Protein AF-A0A2M7UK25-F1 (afdb_monomer)

pLDDT: mean 74.54, std 27.39, range [25.17, 98.69]

Solvent-accessible surface area (backbone atoms only — not comparable to full-atom values): 12459 Å² total; per-residue (Å²): 136,87,81,90,85,81,93,74,90,85,79,85,79,90,86,74,87,82,79,84,79,84,81,88,74,96,73,86,82,87,80,79,76,86,72,78,91,78,63,83,73,76,68,73,83,78,68,64,70,71,61,52,57,56,55,50,65,67,43,48,61,55,49,52,50,53,46,60,76,60,57,75,77,69,78,60,53,72,62,53,52,50,54,49,51,47,51,52,50,41,40,71,76,65,50,47,83,57,55,50,67,56,53,51,56,49,41,50,52,53,34,54,78,69,69,51,56,67,39,70,65,38,51,46,40,82,80,23,76,86,45,65,87,87,49,61,43,51,31,37,30,59,91,75,53,35,41,38,42,77,38,52,45,87,68,90,56,71,65,59,55,53,51,53,54,49,51,26,61,58,59,76,34,51,38,36,38,43,35,40,47,32,33,96,65,77,62,74,40,80,46,71,51,74,91,82,116

Foldseek 3Di:
DDDDDDDDDDDDDDDDDDPDDDDDDDDDDDPDDDDDDDDPPPPPPDDDVVVVVVVCVVCVVVVVVVVVVVVPPDQPPPVVVVLVVLLQVLCVVPPQPDAQVSSLVSSVVVCVVVVWDKDAQDDLCVQAVPDDPPLTFGIQTDVRAETEHEARDDDDDPVVLVSVQVSCVSNVYFWYWYWYSNDNDIDIDIRGDPPND

Radius of gyration: 27.81 Å; Cα contacts (8 Å, |Δi|>4): 201; chains: 1; bounding box: 77×76×52 Å

Secondary structure (DSSP, 8-state):
---------------------------------------GGGGTTS--HHHHHHHHHHHHHHHHHHHHHT----SSHHHHHHHHHHHHHHHHHH-SSS-HHHHHHHHHHHHHHTT--EEEEEEGGGT-TTSPTT-EEEEEETTTTEEEEEE-SSS--HHHHHHHHHHHHHHT-SEEEEEETTSSS---EEEE--TT-

Sequence (197 aa):
MGTKGCMGWWWPEPSNKAILTLEFSESNMIRTQFVKPFSFFRFLHYFDGIRMIRMIRINLPIYNIIKSTFMTKIIYPKLSYLITGLCFKTQKELGRFCRERQYADHLEKLLKESKIKHQREYEIKKMNPESPKGNRIDFLIEKNKIIVELKAKRLFTIEDYDQLQRYLREANLQLGLIVNFGNIYLKPKRILDFLHN

Structure (mmCIF, N/CA/C/O backbone):
data_AF-A0A2M7UK25-F1
#
_entry.id   AF-A0A2M7UK25-F1
#
loop_
_atom_site.group_PDB
_atom_site.id
_atom_site.type_symbol
_atom_site.label_atom_id
_atom_site.label_alt_id
_atom_site.label_comp_id
_atom_site.label_asym_id
_atom_site.label_entity_id
_atom_site.label_seq_id
_atom_site.pdbx_PDB_ins_code
_atom_site.Cartn_x
_atom_site.Cartn_y
_atom_site.Cartn_z
_atom_site.occupancy
_atom_site.B_iso_or_equiv
_atom_site.auth_seq_id
_atom_site.auth_comp_id
_atom_site.auth_asym_id
_atom_site.auth_atom_id
_atom_site.pdbx_PDB_model_num
ATOM 1 N N . MET A 1 1 ? 61.355 -65.656 11.669 1.00 37.78 1 MET A N 1
ATOM 2 C CA . MET A 1 1 ? 61.198 -64.186 11.634 1.00 37.78 1 MET A CA 1
ATOM 3 C C . MET A 1 1 ? 60.286 -63.817 10.470 1.00 37.78 1 MET A C 1
ATOM 5 O O . MET A 1 1 ? 60.620 -64.158 9.348 1.00 37.78 1 MET A O 1
ATOM 9 N N . GLY A 1 2 ? 59.149 -63.171 10.761 1.00 36.50 2 GLY A N 1
ATOM 10 C CA . GLY A 1 2 ? 58.366 -62.351 9.821 1.00 36.50 2 GLY A CA 1
ATOM 11 C C . GLY A 1 2 ? 57.376 -63.056 8.883 1.00 36.50 2 GLY A C 1
ATOM 12 O O . GLY A 1 2 ? 57.706 -63.327 7.734 1.00 36.50 2 GLY A O 1
ATOM 13 N N . THR A 1 3 ? 56.133 -63.268 9.329 1.00 35.28 3 THR A N 1
ATOM 14 C CA . THR A 1 3 ? 54.975 -63.555 8.460 1.00 35.28 3 THR A CA 1
ATOM 15 C C . THR A 1 3 ? 54.286 -62.273 7.977 1.00 35.28 3 THR A C 1
ATOM 17 O O . THR A 1 3 ? 54.270 -61.256 8.664 1.00 35.28 3 THR A O 1
ATOM 20 N N . LYS A 1 4 ? 53.711 -62.379 6.775 1.00 41.81 4 LYS A N 1
ATOM 21 C CA . LYS A 1 4 ? 52.970 -61.392 5.972 1.00 41.81 4 LYS A CA 1
ATOM 22 C C . LYS A 1 4 ? 51.812 -60.706 6.720 1.00 41.81 4 LYS A C 1
ATOM 24 O O . LYS A 1 4 ? 51.139 -61.348 7.519 1.00 41.81 4 LYS A O 1
ATOM 29 N N . GLY A 1 5 ? 51.504 -59.459 6.349 1.00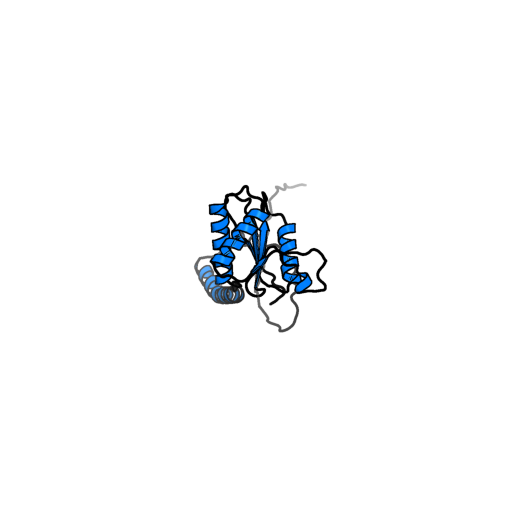 33.25 5 GLY A N 1
ATOM 30 C CA . GLY A 1 5 ? 50.269 -58.761 6.723 1.00 33.25 5 GLY A CA 1
ATOM 31 C C . GLY A 1 5 ? 49.675 -58.002 5.533 1.00 33.25 5 GLY A C 1
ATOM 32 O O . GLY A 1 5 ? 50.213 -56.980 5.118 1.00 33.25 5 GLY A O 1
ATOM 33 N N . CYS A 1 6 ? 48.583 -58.524 4.971 1.00 35.94 6 CYS A N 1
ATOM 34 C CA . CYS A 1 6 ? 47.739 -57.846 3.987 1.00 35.94 6 CYS A CA 1
ATOM 35 C C . CYS A 1 6 ? 46.698 -56.981 4.718 1.00 35.94 6 CYS A C 1
ATOM 37 O O . CYS A 1 6 ? 46.087 -57.433 5.684 1.00 35.94 6 CYS A O 1
ATOM 39 N N . MET A 1 7 ? 46.492 -55.750 4.242 1.00 32.88 7 MET A N 1
ATOM 40 C CA . MET A 1 7 ? 45.458 -54.825 4.717 1.00 32.88 7 MET A CA 1
ATOM 41 C C . MET A 1 7 ? 44.053 -55.393 4.475 1.00 32.88 7 MET A C 1
ATOM 43 O O . MET A 1 7 ? 43.636 -55.555 3.330 1.00 32.88 7 MET A O 1
ATOM 47 N N . GLY A 1 8 ? 43.318 -55.645 5.558 1.00 34.47 8 GLY A N 1
ATOM 48 C CA . GLY A 1 8 ? 41.872 -55.855 5.559 1.00 34.47 8 GLY A CA 1
ATOM 49 C C . GLY A 1 8 ? 41.188 -54.687 6.267 1.00 34.47 8 GLY A C 1
ATOM 50 O O . GLY A 1 8 ? 41.560 -54.335 7.385 1.00 34.47 8 GLY A O 1
ATOM 51 N N . TRP A 1 9 ? 40.212 -54.070 5.605 1.00 26.47 9 TRP A N 1
ATOM 52 C CA . TRP A 1 9 ? 39.380 -53.009 6.166 1.00 26.47 9 TRP A CA 1
ATOM 53 C C . TRP A 1 9 ? 38.375 -53.613 7.156 1.00 26.47 9 TRP A C 1
ATOM 55 O O . TRP A 1 9 ? 37.547 -54.439 6.782 1.00 26.47 9 TRP A O 1
ATOM 65 N N . TRP A 1 10 ? 38.467 -53.205 8.421 1.00 25.72 10 TRP A N 1
ATOM 66 C CA . TRP A 1 10 ? 37.544 -53.564 9.499 1.00 25.72 10 TRP A CA 1
ATOM 67 C C . TRP A 1 10 ? 36.334 -52.618 9.465 1.00 25.72 10 TRP A C 1
ATOM 69 O O . TRP A 1 10 ? 36.502 -51.403 9.562 1.00 25.72 10 TRP A O 1
ATOM 79 N N . TRP A 1 11 ? 35.119 -53.157 9.348 1.00 27.78 11 TRP A N 1
ATOM 80 C CA . TRP A 1 11 ? 33.874 -52.418 9.585 1.00 27.78 11 TRP A CA 1
ATOM 81 C C . TRP A 1 11 ? 33.269 -52.925 10.902 1.00 27.78 11 TRP A C 1
ATOM 83 O O . TRP A 1 11 ? 33.039 -54.130 11.005 1.00 27.78 11 TRP A O 1
ATOM 93 N N . PRO A 1 12 ? 33.035 -52.079 11.921 1.00 33.56 12 PRO A N 1
ATOM 94 C CA . PRO A 1 12 ? 32.466 -52.540 13.181 1.00 33.56 12 PRO A CA 1
ATOM 95 C C . PRO A 1 12 ? 30.950 -52.751 13.052 1.00 33.56 12 PRO A C 1
ATOM 97 O O . PRO A 1 12 ? 30.238 -51.943 12.448 1.00 33.56 12 PRO A O 1
ATOM 100 N N . GLU A 1 13 ? 30.455 -53.840 13.640 1.00 34.72 13 GLU A N 1
ATOM 101 C CA . GLU A 1 13 ? 29.026 -54.107 13.820 1.00 34.72 13 GLU A CA 1
ATOM 102 C C . GLU A 1 13 ? 28.372 -53.057 14.741 1.00 34.72 13 GLU A C 1
ATOM 104 O O . GLU A 1 13 ? 28.969 -52.665 15.748 1.00 34.72 13 GLU A O 1
ATOM 109 N N . PRO A 1 14 ? 27.126 -52.619 14.479 1.00 36.53 14 PRO A N 1
ATOM 110 C CA . PRO A 1 14 ? 26.407 -51.759 15.404 1.00 36.53 14 PRO A CA 1
ATOM 111 C C . PRO A 1 14 ? 25.725 -52.592 16.499 1.00 36.53 14 PRO A C 1
ATOM 113 O O . PRO A 1 14 ? 24.546 -52.937 16.412 1.00 36.53 14 PRO A O 1
ATOM 116 N N . SER A 1 15 ? 26.455 -52.867 17.578 1.00 42.62 15 SER A N 1
ATOM 117 C CA . SER A 1 15 ? 25.863 -53.232 18.865 1.00 42.62 15 SER A CA 1
ATOM 118 C C . SER A 1 15 ? 25.471 -51.961 19.626 1.00 42.62 15 SER A C 1
ATOM 120 O O . SER A 1 15 ? 26.335 -51.279 20.171 1.00 42.62 15 SER A O 1
ATOM 122 N N . ASN A 1 16 ? 24.180 -51.621 19.645 1.00 35.00 16 ASN A N 1
ATOM 123 C CA . ASN A 1 16 ? 23.463 -51.211 20.861 1.00 35.00 16 ASN A CA 1
ATOM 124 C C . ASN A 1 16 ? 21.996 -50.874 20.558 1.00 35.00 16 ASN A C 1
ATOM 126 O O . ASN A 1 16 ? 21.667 -49.984 19.775 1.00 35.00 16 ASN A O 1
ATOM 130 N N . LYS A 1 17 ? 21.104 -51.610 21.227 1.00 39.03 17 LYS A N 1
ATOM 131 C CA . LYS A 1 17 ? 19.662 -51.366 21.299 1.00 39.03 17 LYS A CA 1
ATOM 132 C C . LYS A 1 17 ? 19.417 -50.036 22.022 1.00 39.03 17 LYS A C 1
ATOM 134 O O . LYS A 1 17 ? 19.607 -49.963 23.230 1.00 39.03 17 LYS A O 1
ATOM 139 N N . ALA A 1 18 ? 18.947 -49.011 21.317 1.00 28.45 18 ALA A N 1
ATOM 140 C CA . ALA A 1 18 ? 18.361 -47.832 21.950 1.00 28.45 18 ALA A CA 1
ATOM 141 C C . ALA A 1 18 ? 16.875 -48.111 22.232 1.00 28.45 18 ALA A C 1
ATOM 143 O O . ALA A 1 18 ? 16.022 -47.984 21.354 1.00 28.45 18 ALA A O 1
ATOM 144 N N . ILE A 1 19 ? 16.575 -48.554 23.452 1.00 29.42 19 ILE A N 1
ATOM 145 C CA . ILE A 1 19 ? 15.216 -48.562 23.998 1.00 29.42 19 ILE A CA 1
ATOM 146 C C . ILE A 1 19 ? 14.953 -47.128 24.474 1.00 29.42 19 ILE A C 1
ATOM 148 O O . ILE A 1 19 ? 15.517 -46.694 25.471 1.00 29.42 19 ILE A O 1
ATOM 152 N N . LEU A 1 20 ? 14.153 -46.367 23.725 1.00 29.11 20 LEU A N 1
ATOM 153 C CA . LEU A 1 20 ? 13.674 -45.044 24.135 1.00 29.11 20 LEU A CA 1
ATOM 154 C C . LEU A 1 20 ? 12.501 -45.224 25.109 1.00 29.11 20 LEU A C 1
ATOM 156 O O . LEU A 1 20 ? 11.348 -45.332 24.696 1.00 29.11 20 LEU A O 1
ATOM 160 N N . THR A 1 21 ? 12.799 -45.285 26.403 1.00 25.52 21 THR A N 1
ATOM 161 C CA . THR A 1 21 ? 11.833 -45.011 27.474 1.00 25.52 21 THR A CA 1
ATOM 162 C C . THR A 1 21 ? 11.651 -43.497 27.583 1.00 25.52 21 THR A C 1
ATOM 164 O O . THR A 1 21 ? 12.591 -42.777 27.906 1.00 25.52 21 THR A O 1
ATOM 167 N N . LEU A 1 22 ? 10.453 -43.005 27.260 1.00 29.44 22 LEU A N 1
ATOM 168 C CA . LEU A 1 22 ? 10.044 -41.617 27.484 1.00 29.44 22 LEU A CA 1
ATOM 169 C C . LEU A 1 22 ? 9.455 -41.508 28.896 1.00 29.44 22 LEU A C 1
ATOM 171 O O . LEU A 1 22 ? 8.300 -41.874 29.103 1.00 29.44 22 LEU A O 1
ATOM 175 N N . GLU A 1 23 ? 10.235 -41.015 29.856 1.00 25.17 23 GLU A N 1
ATOM 176 C CA . GLU A 1 23 ? 9.704 -40.508 31.126 1.00 25.17 23 GLU A CA 1
ATOM 177 C C . GLU A 1 23 ? 9.316 -39.034 30.943 1.00 25.17 23 GLU A C 1
ATOM 179 O O . GLU A 1 23 ? 10.135 -38.198 30.560 1.00 25.17 23 GLU A O 1
ATOM 184 N N . PHE A 1 24 ? 8.042 -38.716 31.179 1.00 26.44 24 PHE A N 1
ATOM 185 C CA . PHE A 1 24 ? 7.554 -37.343 31.286 1.00 26.44 24 PHE A CA 1
ATOM 186 C C . PHE A 1 24 ? 7.782 -36.863 32.724 1.00 26.44 24 PHE A C 1
ATOM 188 O O . PHE A 1 24 ? 7.096 -37.327 33.631 1.00 26.44 24 PHE A O 1
ATOM 195 N N . SER A 1 25 ? 8.705 -35.920 32.938 1.00 25.77 25 SER A N 1
ATOM 196 C CA . SER A 1 25 ? 8.737 -35.116 34.166 1.00 25.77 25 SER A CA 1
ATOM 197 C C . SER A 1 25 ? 8.261 -33.696 33.868 1.00 25.77 25 SER A C 1
ATOM 199 O O . SER A 1 25 ? 8.848 -32.992 33.042 1.00 25.77 25 SER A O 1
ATOM 201 N N . GLU A 1 26 ? 7.200 -33.268 34.545 1.00 39.66 26 GLU A N 1
ATOM 202 C CA . GLU A 1 26 ? 6.706 -31.893 34.533 1.00 39.66 26 GLU A CA 1
ATOM 203 C C . GLU A 1 26 ? 7.735 -30.959 35.185 1.00 39.66 26 GLU A C 1
ATOM 205 O O . GLU A 1 26 ? 7.876 -30.949 36.402 1.00 39.66 26 GLU A O 1
ATOM 210 N N . SER A 1 27 ? 8.496 -30.198 34.394 1.00 29.97 27 SER A N 1
ATOM 211 C CA . SER A 1 27 ? 8.975 -28.844 34.738 1.00 29.97 27 SER A CA 1
ATOM 212 C C . SER A 1 27 ? 9.974 -28.301 33.706 1.00 29.97 27 SER A C 1
ATOM 214 O O . SER A 1 27 ? 11.018 -28.879 33.444 1.00 29.97 27 SER A O 1
ATOM 216 N N . ASN A 1 28 ? 9.646 -27.117 33.185 1.00 30.72 28 ASN A N 1
ATOM 217 C CA . ASN A 1 28 ? 10.554 -26.044 32.774 1.00 30.72 28 ASN A CA 1
ATOM 218 C C . ASN A 1 28 ? 11.589 -26.246 31.640 1.00 30.72 28 ASN A C 1
ATOM 220 O O . ASN A 1 28 ? 12.613 -26.905 31.761 1.00 30.72 28 ASN A O 1
ATOM 224 N N . MET A 1 29 ? 11.400 -25.385 30.628 1.00 30.42 29 MET A N 1
ATOM 225 C CA . MET A 1 29 ? 12.455 -24.612 29.955 1.00 30.42 29 MET A CA 1
ATOM 226 C C . MET A 1 29 ? 13.286 -25.341 28.883 1.00 30.42 29 MET A C 1
ATOM 228 O O . MET A 1 29 ? 14.471 -25.616 29.051 1.00 30.42 29 MET A O 1
ATOM 232 N N . ILE A 1 30 ? 12.702 -25.541 27.695 1.00 29.84 30 ILE A N 1
ATOM 233 C CA . ILE A 1 30 ? 13.477 -25.959 26.518 1.00 29.84 30 ILE A CA 1
ATOM 234 C C . ILE A 1 30 ? 14.098 -24.729 25.850 1.00 29.84 30 ILE A C 1
ATOM 236 O O . ILE A 1 30 ? 13.489 -24.032 25.041 1.00 29.84 30 ILE A O 1
ATOM 240 N N . ARG A 1 31 ? 15.371 -24.504 26.174 1.00 28.64 31 ARG A N 1
ATOM 241 C CA . ARG A 1 31 ? 16.312 -23.717 25.376 1.00 28.64 31 ARG A CA 1
ATOM 242 C C . ARG A 1 31 ? 16.633 -24.537 24.119 1.00 28.64 31 ARG A C 1
ATOM 244 O O . ARG A 1 31 ? 17.523 -25.380 24.136 1.00 28.64 31 ARG A O 1
ATOM 251 N N . THR A 1 32 ? 15.880 -24.356 23.035 1.00 30.91 32 THR A N 1
ATOM 252 C CA . THR A 1 32 ? 16.137 -25.073 21.775 1.00 30.91 32 THR A CA 1
ATOM 253 C C . THR A 1 32 ? 17.398 -24.530 21.107 1.00 30.91 32 THR A C 1
ATOM 255 O O . THR A 1 32 ? 17.361 -23.513 20.413 1.00 30.91 32 THR A O 1
ATOM 258 N N . GLN A 1 33 ? 18.528 -25.212 21.300 1.00 28.02 33 GLN A N 1
ATOM 259 C CA . GLN A 1 33 ? 19.655 -25.109 20.380 1.00 28.02 33 GLN A CA 1
ATOM 260 C C . GLN A 1 33 ? 19.244 -25.739 19.046 1.00 28.02 33 GLN A C 1
ATOM 262 O O . GLN A 1 33 ? 18.849 -26.900 18.971 1.00 28.02 33 GLN A O 1
ATOM 267 N N . PHE A 1 34 ? 19.306 -24.929 17.994 1.00 28.08 34 PHE A N 1
ATOM 268 C CA . PHE A 1 34 ? 19.076 -25.321 16.610 1.00 28.08 34 PHE A CA 1
ATOM 269 C C . PHE A 1 34 ? 20.088 -26.399 16.196 1.00 28.08 34 PHE A C 1
ATOM 271 O O . PHE A 1 34 ? 21.248 -26.099 15.910 1.00 28.08 34 PHE A O 1
ATOM 278 N N . VAL A 1 35 ? 19.651 -27.655 16.121 1.00 30.36 35 VAL A N 1
ATOM 279 C CA . VAL A 1 35 ? 20.398 -28.712 15.430 1.00 30.36 35 VAL A CA 1
ATOM 280 C C . VAL A 1 35 ? 19.884 -28.757 13.991 1.00 30.36 35 VAL A C 1
ATOM 282 O O . VAL A 1 35 ? 18.697 -28.968 13.748 1.00 30.36 35 VAL A O 1
ATOM 285 N N . LYS A 1 36 ? 20.768 -28.470 13.028 1.00 28.75 36 LYS A N 1
ATOM 286 C CA . LYS A 1 36 ? 20.476 -28.456 11.583 1.00 28.75 36 LYS A CA 1
ATOM 287 C C . LYS A 1 36 ? 19.810 -29.779 11.149 1.00 28.75 36 LYS A C 1
ATOM 289 O O . LYS A 1 36 ? 20.273 -30.834 11.581 1.00 28.75 36 LYS A O 1
ATOM 294 N N . PRO A 1 37 ? 18.795 -29.771 10.260 1.00 32.22 37 PRO A N 1
ATOM 295 C CA . PRO A 1 37 ? 18.139 -30.995 9.815 1.00 32.22 37 PRO A CA 1
ATOM 296 C C . PRO A 1 37 ? 19.040 -31.722 8.810 1.00 32.22 37 PRO A C 1
ATOM 298 O O . PRO A 1 37 ? 18.970 -31.497 7.603 1.00 32.22 37 PRO A O 1
ATOM 301 N N . PHE A 1 38 ? 19.921 -32.587 9.307 1.00 32.16 38 PHE A N 1
ATOM 302 C CA . PHE A 1 38 ? 20.684 -33.501 8.463 1.00 32.16 38 PHE A CA 1
ATOM 303 C C . PHE A 1 38 ? 19.844 -34.765 8.204 1.00 32.16 38 PHE A C 1
ATOM 305 O O . PHE A 1 38 ? 19.610 -35.581 9.088 1.00 32.16 38 PHE A O 1
ATOM 312 N N . SER A 1 39 ? 19.353 -34.877 6.967 1.00 38.31 39 SER A N 1
ATOM 313 C CA . SER A 1 39 ? 18.864 -36.089 6.292 1.00 38.31 39 SER A CA 1
ATOM 314 C C . SER A 1 39 ? 17.815 -36.966 7.005 1.00 38.31 39 SER A C 1
ATOM 316 O O . SER A 1 39 ? 18.090 -38.105 7.377 1.00 38.31 39 SER A O 1
ATOM 318 N N . PHE A 1 40 ? 16.554 -36.525 7.019 1.00 38.81 40 PHE A N 1
ATOM 319 C CA . PHE A 1 40 ? 15.392 -37.409 7.246 1.00 38.81 40 PHE A CA 1
ATOM 320 C C . PHE A 1 40 ? 15.273 -38.524 6.177 1.00 38.81 40 PHE A C 1
ATOM 322 O O . PHE A 1 40 ? 14.661 -39.564 6.394 1.00 38.81 40 PHE A O 1
ATOM 329 N N . PHE A 1 41 ? 15.911 -38.339 5.016 1.00 36.12 41 PHE A N 1
ATOM 330 C CA . PHE A 1 41 ? 15.794 -39.235 3.864 1.00 36.12 41 PHE A CA 1
ATOM 331 C C . PHE A 1 41 ? 16.566 -40.558 3.977 1.00 36.12 41 PHE A C 1
ATOM 333 O O . PHE A 1 41 ? 16.248 -41.503 3.263 1.00 36.12 41 PHE A O 1
ATOM 340 N N . ARG A 1 42 ? 17.564 -40.670 4.867 1.00 35.31 42 ARG A N 1
ATOM 341 C CA . ARG A 1 42 ? 18.421 -41.871 4.930 1.00 35.31 42 ARG A CA 1
ATOM 342 C C . ARG A 1 42 ? 17.838 -43.009 5.776 1.00 35.31 42 ARG A C 1
ATOM 344 O O . ARG A 1 42 ? 18.345 -44.122 5.725 1.00 35.31 42 ARG A O 1
ATOM 351 N N . PHE A 1 43 ? 16.755 -42.754 6.511 1.00 37.09 43 PHE A N 1
ATOM 352 C CA . PHE A 1 43 ? 16.120 -43.743 7.389 1.00 37.09 43 PHE A CA 1
ATOM 353 C C . PHE A 1 43 ? 15.030 -44.580 6.691 1.00 37.09 43 PHE A C 1
ATOM 355 O O . PHE A 1 43 ? 14.583 -45.588 7.230 1.00 37.09 43 PHE A O 1
ATOM 362 N N . LEU A 1 44 ? 14.610 -44.200 5.476 1.00 39.75 44 LEU A N 1
ATOM 363 C CA . LEU A 1 44 ? 13.511 -44.870 4.765 1.00 39.75 44 LEU A CA 1
ATOM 364 C C . LEU A 1 44 ? 13.882 -46.216 4.117 1.00 39.75 44 LEU A C 1
ATOM 366 O O . LEU A 1 44 ? 12.987 -46.930 3.679 1.00 39.75 44 LEU A O 1
ATOM 370 N N . HIS A 1 45 ? 15.163 -46.586 4.062 1.00 42.75 45 HIS A N 1
ATOM 371 C CA . HIS A 1 45 ? 15.612 -47.774 3.324 1.00 42.75 45 HIS A CA 1
ATOM 372 C C . HIS A 1 45 ? 15.720 -49.070 4.148 1.00 42.75 45 HIS A C 1
ATOM 374 O O . HIS A 1 45 ? 16.217 -50.061 3.624 1.00 42.75 45 HIS A O 1
ATOM 380 N N . TYR A 1 46 ? 15.260 -49.102 5.406 1.00 48.94 46 TYR A N 1
ATOM 381 C CA . TYR A 1 46 ? 15.443 -50.279 6.272 1.00 48.94 46 TYR A CA 1
ATOM 382 C C . TYR A 1 46 ? 14.207 -50.710 7.078 1.00 48.94 46 TYR A C 1
ATOM 384 O O . TYR A 1 46 ? 14.356 -51.144 8.212 1.00 48.94 46 TYR A O 1
ATOM 392 N N . PHE A 1 47 ? 12.975 -50.612 6.567 1.00 41.19 47 PHE A N 1
ATOM 393 C CA . PHE A 1 47 ? 11.839 -51.174 7.317 1.00 41.19 47 PHE A CA 1
ATOM 394 C C . PHE A 1 47 ? 10.717 -51.734 6.438 1.00 41.19 47 PHE A C 1
ATOM 396 O O . PHE A 1 47 ? 10.107 -51.016 5.649 1.00 41.19 47 PHE A O 1
ATOM 403 N N . ASP A 1 48 ? 10.414 -53.019 6.659 1.00 50.56 48 ASP A N 1
ATOM 404 C CA . ASP A 1 48 ? 9.265 -53.746 6.119 1.00 50.56 48 ASP A CA 1
ATOM 405 C C . ASP A 1 48 ? 7.950 -52.972 6.305 1.00 50.56 48 ASP A C 1
ATOM 407 O O . ASP A 1 48 ? 7.664 -52.419 7.377 1.00 50.56 48 ASP A O 1
ATOM 411 N N . GLY A 1 49 ? 7.116 -52.971 5.259 1.00 50.16 49 GLY A N 1
ATOM 412 C CA . GLY A 1 49 ? 5.929 -52.115 5.116 1.00 50.16 49 GLY A CA 1
ATOM 413 C C . GLY A 1 49 ? 4.911 -52.169 6.266 1.00 50.16 49 GLY A C 1
ATOM 414 O O . GLY A 1 49 ? 4.181 -51.203 6.485 1.00 50.16 49 GLY A O 1
ATOM 415 N N . ILE A 1 50 ? 4.900 -53.235 7.070 1.00 52.62 50 ILE A N 1
ATOM 416 C CA . ILE A 1 50 ? 4.009 -53.385 8.234 1.00 52.62 50 ILE A CA 1
ATOM 417 C C . ILE A 1 50 ? 4.418 -52.445 9.387 1.00 52.62 50 ILE A C 1
ATOM 419 O O . ILE A 1 50 ? 3.556 -51.871 10.061 1.00 52.62 50 ILE A O 1
ATOM 423 N N . ARG A 1 51 ? 5.724 -52.210 9.597 1.00 43.53 51 ARG A N 1
ATOM 424 C CA . ARG A 1 51 ? 6.223 -51.258 10.612 1.00 43.53 51 ARG A CA 1
ATOM 425 C C . ARG A 1 51 ? 5.942 -49.808 10.208 1.00 43.53 51 ARG A C 1
ATOM 427 O O . ARG A 1 51 ? 5.627 -48.986 11.068 1.00 43.53 51 ARG A O 1
ATOM 434 N N . MET A 1 52 ? 5.960 -49.527 8.904 1.00 37.81 52 MET A N 1
ATOM 435 C CA . MET A 1 52 ? 5.646 -48.217 8.328 1.00 37.81 52 MET A CA 1
ATOM 436 C C . MET A 1 52 ? 4.198 -47.789 8.624 1.00 37.81 52 MET A C 1
ATOM 438 O O . MET A 1 52 ? 3.960 -46.679 9.099 1.00 37.81 52 MET A O 1
ATOM 442 N N . ILE A 1 53 ? 3.229 -48.694 8.438 1.00 47.06 53 ILE A N 1
ATOM 443 C CA . ILE A 1 53 ? 1.799 -48.418 8.674 1.00 47.06 53 ILE A CA 1
ATOM 444 C C . ILE A 1 53 ? 1.531 -48.097 10.153 1.00 47.06 53 ILE A C 1
ATOM 446 O O . ILE A 1 53 ? 0.750 -47.196 10.473 1.00 47.06 53 ILE A O 1
ATOM 450 N N . ARG A 1 54 ? 2.217 -48.789 11.073 1.00 38.00 54 ARG A N 1
ATOM 451 C CA . ARG A 1 54 ? 2.087 -48.558 12.521 1.00 38.00 54 ARG A CA 1
ATOM 452 C C . ARG A 1 54 ? 2.690 -47.209 12.944 1.00 38.00 54 ARG A C 1
ATOM 454 O O . ARG A 1 54 ? 2.120 -46.535 13.797 1.00 38.00 54 ARG A O 1
ATOM 461 N N . MET A 1 55 ? 3.775 -46.780 12.295 1.00 44.66 55 MET A N 1
ATOM 462 C CA . MET A 1 55 ? 4.430 -45.484 12.529 1.00 44.66 55 MET A CA 1
ATOM 463 C C . MET A 1 55 ? 3.609 -44.297 11.991 1.00 44.66 55 MET A C 1
ATOM 465 O O . MET A 1 55 ? 3.576 -43.235 12.613 1.00 44.66 55 MET A O 1
ATOM 469 N N . ILE A 1 56 ? 2.891 -44.487 10.877 1.00 50.97 56 ILE A N 1
ATOM 470 C CA . ILE A 1 56 ? 1.960 -43.495 10.313 1.00 50.97 56 ILE A CA 1
ATOM 471 C C . ILE A 1 56 ? 0.757 -43.297 11.250 1.00 50.97 56 ILE A C 1
ATOM 473 O O . ILE A 1 56 ? 0.421 -42.165 11.589 1.00 50.97 56 ILE A O 1
ATOM 477 N N . ARG A 1 57 ? 0.152 -44.387 11.748 1.00 52.44 57 ARG A N 1
ATOM 478 C CA . ARG A 1 57 ? -1.018 -44.325 12.649 1.00 52.44 57 ARG A CA 1
ATOM 479 C C . ARG A 1 57 ? -0.751 -43.591 13.970 1.00 52.44 57 ARG A C 1
ATOM 481 O O . ARG A 1 57 ? -1.643 -42.899 14.446 1.00 52.44 57 ARG A O 1
ATOM 488 N N . ILE A 1 58 ? 0.452 -43.712 14.538 1.00 56.19 58 ILE A N 1
ATOM 489 C CA . ILE A 1 58 ? 0.832 -43.047 15.801 1.00 56.19 58 ILE A CA 1
ATOM 490 C C . ILE A 1 58 ? 1.126 -41.548 15.590 1.00 56.19 58 ILE A C 1
ATOM 492 O O . ILE A 1 58 ? 0.842 -40.738 16.468 1.00 56.19 58 ILE A O 1
ATOM 496 N N . ASN A 1 59 ? 1.623 -41.152 14.413 1.00 54.69 59 ASN A N 1
ATOM 497 C CA . ASN A 1 59 ? 1.955 -39.755 14.103 1.00 54.69 59 ASN A CA 1
ATOM 498 C C . ASN A 1 59 ? 0.794 -38.937 13.511 1.00 54.69 59 ASN A C 1
ATOM 500 O O . ASN A 1 59 ? 0.856 -37.711 13.532 1.00 54.69 59 ASN A O 1
ATOM 504 N N . LEU A 1 60 ? -0.272 -39.571 13.008 1.00 58.84 60 LEU A N 1
ATOM 505 C CA . LEU A 1 60 ? -1.472 -38.873 12.521 1.00 58.84 60 LEU A CA 1
ATOM 506 C C . LEU A 1 60 ? -2.121 -37.919 13.548 1.00 58.84 60 LEU A C 1
ATOM 508 O O . LEU A 1 60 ? -2.424 -36.785 13.170 1.00 58.84 60 LEU A O 1
ATOM 512 N N . PRO A 1 61 ? -2.349 -38.309 14.821 1.00 64.75 61 PRO A N 1
ATOM 513 C CA . PRO A 1 61 ? -2.933 -37.400 15.807 1.00 64.75 61 PRO A CA 1
ATOM 514 C C . PRO A 1 61 ? -1.996 -36.233 16.126 1.00 64.75 61 PRO A C 1
ATOM 516 O O . PRO A 1 61 ? -2.446 -35.094 16.169 1.00 64.75 61 PRO A O 1
ATOM 519 N N . ILE A 1 62 ? -0.689 -36.485 16.244 1.00 64.31 62 ILE A N 1
ATOM 520 C CA . ILE A 1 62 ? 0.331 -35.450 16.472 1.00 64.31 62 ILE A CA 1
ATOM 521 C C . ILE A 1 62 ? 0.381 -34.475 15.291 1.00 64.31 62 ILE A C 1
ATOM 523 O O . ILE A 1 62 ? 0.361 -33.266 15.496 1.00 64.31 62 ILE A O 1
ATOM 527 N N . TYR A 1 63 ? 0.364 -34.972 14.051 1.00 61.91 63 TYR A N 1
ATOM 528 C CA . TYR A 1 63 ? 0.289 -34.136 12.854 1.00 61.91 63 TYR A CA 1
ATOM 529 C C . TYR A 1 63 ? -0.979 -33.281 12.837 1.00 61.91 63 TYR A C 1
ATOM 531 O O . TYR A 1 63 ? -0.896 -32.098 12.534 1.00 61.91 63 TYR A O 1
ATOM 539 N N . ASN A 1 64 ? -2.139 -33.839 13.185 1.00 64.56 64 ASN A N 1
ATOM 540 C CA . ASN A 1 64 ? -3.391 -33.085 13.213 1.00 64.56 64 ASN A CA 1
ATOM 541 C C . ASN A 1 64 ? -3.420 -32.039 14.335 1.00 64.56 64 ASN A C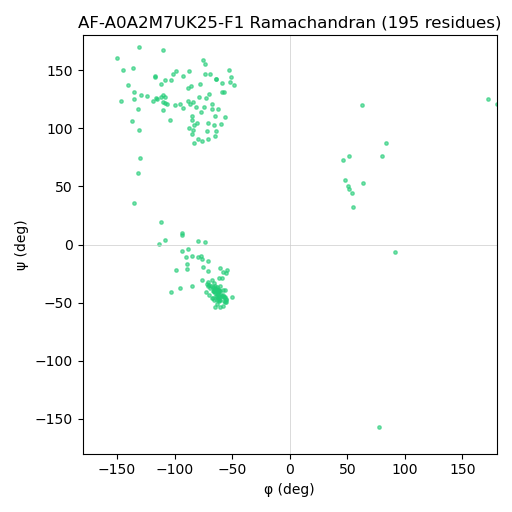 1
ATOM 543 O O . ASN A 1 64 ? -3.924 -30.942 14.111 1.00 64.56 64 ASN A O 1
ATOM 547 N N . ILE A 1 65 ? -2.831 -32.335 15.497 1.00 63.78 65 ILE A N 1
ATOM 548 C CA . ILE A 1 65 ? -2.659 -31.378 16.597 1.00 63.78 65 ILE A CA 1
ATOM 549 C C . ILE A 1 65 ? -1.714 -30.257 16.158 1.00 63.78 65 ILE A C 1
ATOM 551 O O . ILE A 1 65 ? -2.120 -29.104 16.166 1.00 63.78 65 ILE A O 1
ATOM 555 N N . ILE A 1 66 ? -0.512 -30.578 15.663 1.00 62.53 66 ILE A N 1
ATOM 556 C CA . ILE A 1 66 ? 0.449 -29.589 15.146 1.00 62.53 66 ILE A CA 1
ATOM 557 C C . ILE A 1 66 ? -0.188 -28.764 14.024 1.00 62.53 66 ILE A C 1
ATOM 559 O O . ILE A 1 66 ? -0.096 -27.545 14.040 1.00 62.53 66 ILE A O 1
ATOM 563 N N . LYS A 1 67 ? -0.888 -29.393 13.076 1.00 54.00 67 LYS A N 1
ATOM 564 C CA . LYS A 1 67 ? -1.589 -28.715 11.980 1.00 54.00 67 LYS A CA 1
ATOM 565 C C . LYS A 1 67 ? -2.686 -27.790 12.491 1.00 54.00 67 LYS A C 1
ATOM 567 O O . LYS A 1 67 ? -2.796 -26.698 11.956 1.00 54.00 67 LYS A O 1
ATOM 572 N N . SER A 1 68 ? -3.456 -28.198 13.501 1.00 56.50 68 SER A N 1
ATOM 573 C CA . SER A 1 68 ? -4.474 -27.367 14.157 1.00 56.50 68 SER A CA 1
ATOM 574 C C . SER A 1 68 ? -3.843 -26.161 14.854 1.00 56.50 68 SER A C 1
ATOM 576 O O . SER A 1 68 ? -4.320 -25.043 14.685 1.00 56.50 68 SER A O 1
ATOM 578 N N . THR A 1 69 ? -2.735 -26.353 15.574 1.00 56.66 69 THR A N 1
ATOM 579 C CA . THR A 1 69 ? -1.983 -25.269 16.227 1.00 56.66 69 THR A CA 1
ATOM 580 C C . THR A 1 69 ? -1.311 -24.338 15.207 1.00 56.66 69 THR A C 1
ATOM 582 O O . THR A 1 69 ? -1.198 -23.139 15.441 1.00 56.66 69 THR A O 1
ATOM 585 N N . PHE A 1 70 ? -0.920 -24.865 14.042 1.00 57.06 70 PHE A N 1
ATOM 586 C CA . PHE A 1 70 ? -0.357 -24.128 12.905 1.00 57.06 70 PHE A CA 1
ATOM 587 C C . PHE A 1 70 ? -1.396 -23.708 11.854 1.00 57.06 70 PHE A C 1
ATOM 589 O O . PHE A 1 70 ? -0.998 -23.240 10.782 1.00 57.06 70 PHE A O 1
ATOM 596 N N . MET A 1 71 ? -2.708 -23.841 12.103 1.00 51.75 71 MET A N 1
ATOM 597 C CA . MET A 1 71 ? -3.716 -23.266 11.207 1.00 51.75 71 MET A CA 1
ATOM 598 C C . MET A 1 71 ? -3.562 -21.750 11.267 1.00 51.75 71 MET A C 1
ATOM 600 O O . MET A 1 71 ? -4.097 -21.076 12.145 1.00 51.75 71 MET A O 1
ATOM 604 N N . THR A 1 72 ? -2.776 -21.217 10.333 1.00 64.31 72 THR A N 1
ATOM 605 C CA . THR A 1 72 ? -2.461 -19.802 10.234 1.00 64.31 72 THR A CA 1
ATOM 606 C C . THR A 1 72 ? -3.750 -19.059 9.939 1.00 64.31 72 THR A C 1
ATOM 608 O O . THR A 1 72 ? -4.236 -18.997 8.809 1.00 64.31 72 THR A O 1
ATOM 611 N N . LYS A 1 73 ? -4.352 -18.510 10.995 1.00 80.19 73 LYS A N 1
ATOM 612 C CA . LYS A 1 73 ? -5.513 -17.639 10.881 1.00 80.19 73 LYS A CA 1
ATOM 613 C C . LYS A 1 73 ? -5.135 -16.490 9.953 1.00 80.19 73 LYS A C 1
ATOM 615 O O . LYS A 1 73 ? -4.316 -15.638 10.292 1.00 80.19 73 LYS A O 1
ATOM 620 N N . ILE A 1 74 ? -5.715 -16.477 8.754 1.00 86.25 74 ILE A N 1
ATOM 621 C CA . ILE A 1 74 ? -5.463 -15.412 7.787 1.00 86.25 74 ILE A CA 1
ATOM 622 C C . ILE A 1 74 ? -6.079 -14.134 8.349 1.00 86.25 74 ILE A C 1
ATOM 624 O O . ILE A 1 74 ? -7.291 -14.042 8.531 1.00 86.25 74 ILE A O 1
ATOM 628 N N . ILE A 1 75 ? -5.238 -13.142 8.623 1.00 91.06 75 ILE A N 1
ATOM 629 C CA . ILE A 1 75 ? -5.670 -11.844 9.141 1.00 91.06 75 ILE A CA 1
ATOM 630 C C . ILE A 1 75 ? -6.366 -11.057 8.016 1.00 91.06 75 ILE A C 1
ATOM 632 O O . ILE A 1 75 ? -5.819 -10.900 6.924 1.00 91.06 75 ILE A O 1
ATOM 636 N N . TYR A 1 76 ? -7.592 -10.586 8.254 1.00 93.94 76 TYR A N 1
ATOM 637 C CA . TYR A 1 76 ? -8.401 -9.797 7.307 1.00 93.94 76 TYR A CA 1
ATOM 638 C C . TYR A 1 76 ? -8.481 -10.360 5.865 1.00 93.94 76 TYR A C 1
ATOM 640 O O . TYR A 1 76 ? -8.179 -9.637 4.908 1.00 93.94 76 TYR A O 1
ATOM 648 N N . PRO A 1 77 ? -8.915 -11.618 5.654 1.00 94.62 77 PRO A N 1
ATOM 649 C CA . PRO A 1 77 ? -8.847 -12.273 4.345 1.00 94.62 77 PRO A CA 1
ATOM 650 C C . PRO A 1 77 ? -9.659 -11.507 3.294 1.00 94.62 77 PRO A C 1
ATOM 652 O O . PRO A 1 77 ? -9.108 -11.054 2.297 1.00 94.62 77 PRO A O 1
ATOM 655 N N . LYS A 1 78 ? -10.944 -11.242 3.561 1.00 96.19 78 LYS A N 1
ATOM 656 C CA . LYS A 1 78 ? -11.839 -10.546 2.623 1.00 96.19 78 LYS A CA 1
ATOM 657 C C . LYS A 1 78 ? -11.311 -9.168 2.205 1.00 96.19 78 LYS A C 1
ATOM 659 O O . LYS A 1 78 ? -11.264 -8.869 1.018 1.00 96.19 78 LYS A O 1
ATOM 664 N N . LEU A 1 79 ? -10.896 -8.346 3.173 1.00 96.62 79 LEU A N 1
ATOM 665 C CA . LEU A 1 79 ? -10.420 -6.985 2.910 1.00 96.62 79 LEU A CA 1
ATOM 666 C C . LEU A 1 79 ? -9.109 -6.992 2.113 1.00 96.62 79 LEU A C 1
ATOM 668 O O . LEU A 1 79 ? -8.975 -6.282 1.123 1.00 96.62 79 LEU A O 1
ATOM 672 N N . SER A 1 80 ? -8.155 -7.827 2.519 1.00 96.56 80 SER A N 1
ATOM 673 C CA . SER A 1 80 ? -6.855 -7.914 1.853 1.00 96.56 80 SER A CA 1
ATOM 674 C C . SER A 1 80 ? -6.930 -8.474 0.430 1.00 96.56 80 SER A C 1
ATOM 676 O O . SER A 1 80 ? -6.220 -7.976 -0.444 1.00 96.56 80 SER A O 1
ATOM 678 N N . TYR A 1 81 ? -7.809 -9.449 0.164 1.00 96.94 81 TYR A N 1
ATOM 679 C CA . TYR A 1 81 ? -8.067 -9.923 -1.199 1.00 96.94 81 TYR A CA 1
ATOM 680 C C . TYR A 1 81 ? -8.711 -8.848 -2.068 1.00 96.94 81 TYR A C 1
ATOM 682 O O . TYR A 1 81 ? -8.338 -8.709 -3.231 1.00 96.94 81 TYR A O 1
ATOM 690 N N . LEU A 1 82 ? -9.619 -8.050 -1.503 1.00 98.06 82 LEU A N 1
ATOM 691 C CA . LEU A 1 82 ? -10.244 -6.948 -2.225 1.00 98.06 82 LEU A CA 1
ATOM 692 C C . LEU A 1 82 ? -9.189 -5.907 -2.636 1.00 98.06 82 LEU A C 1
ATOM 694 O O . LEU A 1 82 ? -9.061 -5.613 -3.821 1.00 98.06 82 LEU A O 1
ATOM 698 N N . ILE A 1 83 ? -8.361 -5.438 -1.694 1.00 98.12 83 ILE A N 1
ATOM 699 C CA . ILE A 1 83 ? -7.260 -4.497 -1.981 1.00 98.12 83 ILE A CA 1
ATOM 700 C C . ILE A 1 83 ? -6.316 -5.076 -3.041 1.00 98.12 83 ILE A C 1
ATOM 702 O O . ILE A 1 83 ? -5.958 -4.398 -3.998 1.00 98.12 83 ILE A O 1
ATOM 706 N N . THR A 1 84 ? -5.956 -6.353 -2.902 1.00 98.12 84 THR A N 1
ATOM 707 C CA . THR A 1 84 ? -5.098 -7.056 -3.862 1.00 98.12 84 THR A CA 1
ATOM 708 C C . THR A 1 84 ? -5.700 -7.049 -5.271 1.00 98.12 84 THR A C 1
ATOM 710 O O . THR A 1 84 ? -4.991 -6.763 -6.235 1.00 98.12 84 THR A O 1
ATOM 713 N N . GLY A 1 85 ? -7.007 -7.301 -5.399 1.00 98.31 85 GLY A N 1
ATOM 714 C CA . GLY A 1 85 ? -7.730 -7.213 -6.669 1.00 98.31 85 GLY A CA 1
ATOM 715 C C . GLY A 1 85 ? -7.681 -5.814 -7.288 1.00 98.31 85 GLY A C 1
ATOM 716 O O . GLY A 1 85 ? -7.472 -5.689 -8.495 1.00 98.31 85 GLY A O 1
ATOM 717 N N . LEU A 1 86 ? -7.788 -4.762 -6.471 1.00 98.56 86 LEU A N 1
ATOM 718 C CA . LEU A 1 86 ? -7.637 -3.383 -6.944 1.00 98.56 86 LEU A CA 1
ATOM 719 C C . LEU A 1 86 ? -6.215 -3.106 -7.433 1.00 98.56 86 LEU A C 1
ATOM 721 O O . LEU A 1 86 ? -6.058 -2.506 -8.488 1.00 98.56 86 LEU A O 1
ATOM 725 N N . CYS A 1 87 ? -5.184 -3.613 -6.754 1.00 98.44 87 CYS A N 1
ATOM 726 C CA . CYS A 1 87 ? -3.810 -3.482 -7.240 1.00 98.44 87 CYS A CA 1
ATOM 727 C C . CYS A 1 87 ? -3.606 -4.193 -8.591 1.00 98.44 87 CYS A C 1
ATOM 729 O O . CYS A 1 87 ? -2.942 -3.653 -9.474 1.00 98.44 87 CYS A O 1
ATOM 731 N N . PHE A 1 88 ? -4.201 -5.372 -8.803 1.00 98.44 88 PHE A N 1
ATOM 732 C CA . PHE A 1 88 ? -4.162 -6.027 -10.117 1.00 98.44 88 PHE A CA 1
ATOM 733 C C . PHE A 1 88 ? -4.852 -5.189 -11.199 1.00 98.44 88 PHE A C 1
ATOM 735 O O . PHE A 1 88 ? -4.312 -5.054 -12.298 1.00 98.44 88 PHE A O 1
ATOM 742 N N . LYS A 1 89 ? -6.008 -4.590 -10.886 1.00 98.44 89 LYS A N 1
ATOM 743 C CA . LYS A 1 89 ? -6.701 -3.663 -11.790 1.00 98.44 89 LYS A CA 1
ATOM 744 C C . LYS A 1 89 ? -5.821 -2.449 -12.119 1.00 98.44 89 LYS A C 1
ATOM 746 O O . LYS A 1 89 ? -5.643 -2.148 -13.294 1.00 98.44 89 LYS A O 1
ATOM 751 N N . THR A 1 90 ? -5.167 -1.854 -11.120 1.00 98.44 90 THR A N 1
ATOM 752 C CA . THR A 1 90 ? -4.202 -0.760 -11.309 1.00 98.44 90 THR A CA 1
ATOM 753 C C . THR A 1 90 ? -3.079 -1.134 -12.280 1.00 98.44 90 THR A C 1
ATOM 755 O O . THR A 1 90 ? -2.806 -0.382 -13.212 1.00 98.44 90 THR A O 1
ATOM 758 N N . GLN A 1 91 ? -2.430 -2.295 -12.106 1.00 97.62 91 GLN A N 1
ATOM 759 C CA . GLN A 1 91 ? -1.357 -2.715 -13.019 1.00 97.62 91 GLN A CA 1
ATOM 760 C C . GLN A 1 91 ? -1.886 -2.976 -14.435 1.00 97.62 91 GLN A C 1
ATOM 762 O O . GLN A 1 91 ? -1.210 -2.656 -15.411 1.00 97.62 91 GLN A O 1
ATOM 767 N N . LYS A 1 92 ? -3.091 -3.546 -14.555 1.00 97.75 92 LYS A N 1
ATOM 768 C CA . LYS A 1 92 ? -3.727 -3.804 -15.850 1.00 97.75 92 LYS A CA 1
ATOM 769 C C . LYS A 1 92 ? -3.982 -2.511 -16.628 1.00 97.75 92 LYS A C 1
ATOM 771 O O . LYS A 1 92 ? -3.819 -2.508 -17.842 1.00 97.75 92 LYS A O 1
ATOM 776 N N . GLU A 1 93 ? -4.382 -1.443 -15.943 1.00 97.75 93 GLU A N 1
ATOM 777 C CA . GLU A 1 93 ? -4.736 -0.167 -16.577 1.00 97.75 93 GLU A CA 1
ATOM 778 C C . GLU A 1 93 ? -3.519 0.733 -16.846 1.00 97.75 93 GLU A C 1
ATOM 780 O O . GLU A 1 93 ? -3.482 1.404 -17.873 1.00 97.75 93 GLU A O 1
ATOM 785 N N . LEU A 1 94 ? -2.509 0.735 -15.968 1.00 97.38 94 LEU A N 1
ATOM 786 C CA . LEU A 1 94 ? -1.333 1.613 -16.093 1.00 97.38 94 LEU A CA 1
ATOM 787 C C . LEU A 1 94 ? -0.090 0.949 -16.710 1.00 97.38 94 LEU A C 1
ATOM 789 O O . LEU A 1 94 ? 0.809 1.639 -17.192 1.00 97.38 94 LEU A O 1
ATOM 793 N N . GLY A 1 95 ? 0.010 -0.379 -16.678 1.00 96.19 95 GLY A N 1
ATOM 794 C CA . GLY A 1 95 ? 1.241 -1.095 -17.018 1.00 96.19 95 GLY A CA 1
ATOM 795 C C . GLY A 1 95 ? 2.289 -1.053 -15.896 1.00 96.19 95 GLY A C 1
ATOM 796 O O . GLY A 1 95 ? 1.950 -0.916 -14.725 1.00 96.19 95 GLY A O 1
ATOM 797 N N . ARG A 1 96 ? 3.575 -1.236 -16.246 1.00 92.25 96 ARG A N 1
ATOM 798 C CA . ARG A 1 96 ? 4.701 -1.427 -15.292 1.00 92.25 96 ARG A CA 1
ATOM 799 C C . ARG A 1 96 ? 5.748 -0.305 -15.265 1.00 92.25 96 ARG A C 1
ATOM 801 O O . ARG A 1 96 ? 6.727 -0.406 -14.530 1.00 92.25 96 ARG A O 1
ATOM 808 N N . PHE A 1 97 ? 5.579 0.741 -16.073 1.00 95.19 97 PHE A N 1
ATOM 809 C CA . PHE A 1 97 ? 6.591 1.792 -16.266 1.00 95.19 97 PHE A CA 1
ATOM 810 C C . PHE A 1 97 ? 6.220 3.136 -15.629 1.00 95.19 97 PHE A C 1
ATOM 812 O O . PHE A 1 97 ? 6.957 4.110 -15.767 1.00 95.19 97 PHE A O 1
ATOM 819 N N . CYS A 1 98 ? 5.098 3.194 -14.912 1.00 96.50 98 CYS A N 1
ATOM 820 C CA . CYS A 1 98 ? 4.710 4.380 -14.166 1.00 96.50 98 CYS A CA 1
ATOM 821 C C . CYS A 1 98 ? 5.539 4.544 -12.886 1.00 96.50 98 CYS A C 1
ATOM 823 O O . CYS A 1 98 ? 6.116 3.594 -12.350 1.00 96.50 98 CYS A O 1
ATOM 825 N N . ARG A 1 99 ? 5.572 5.775 -12.378 1.00 96.75 99 ARG A N 1
ATOM 826 C CA . ARG A 1 99 ? 6.142 6.107 -11.070 1.00 96.75 99 ARG A CA 1
ATOM 827 C C . ARG A 1 99 ? 5.211 5.638 -9.956 1.00 96.75 99 ARG A C 1
ATOM 829 O O . ARG A 1 99 ? 3.997 5.592 -10.129 1.00 96.75 99 ARG A O 1
ATOM 836 N N . GLU A 1 100 ? 5.777 5.394 -8.780 1.00 96.50 100 GLU A N 1
ATOM 837 C CA . GLU A 1 100 ? 5.041 4.983 -7.576 1.00 96.50 100 GLU A CA 1
ATOM 838 C C . GLU A 1 100 ? 3.840 5.889 -7.270 1.00 96.50 100 GLU A C 1
ATOM 840 O O . GLU A 1 100 ? 2.726 5.401 -7.091 1.00 96.50 100 GLU A O 1
ATOM 845 N N . ARG A 1 101 ? 4.031 7.214 -7.355 1.00 97.19 101 ARG A N 1
ATOM 846 C CA . ARG A 1 101 ? 2.958 8.201 -7.164 1.00 97.19 101 ARG A CA 1
ATOM 847 C C . ARG A 1 101 ? 1.773 7.992 -8.111 1.00 97.19 101 ARG A C 1
ATOM 849 O O . ARG A 1 101 ? 0.639 8.113 -7.671 1.00 97.19 101 ARG A O 1
ATOM 856 N N . GLN A 1 102 ? 2.020 7.636 -9.372 1.00 98.25 102 GLN A N 1
ATOM 857 C CA . GLN A 1 102 ? 0.953 7.411 -10.354 1.00 98.25 102 GLN A CA 1
ATOM 858 C C . GLN A 1 102 ? 0.147 6.148 -10.023 1.00 98.25 102 GLN A C 1
ATOM 860 O O . GLN A 1 102 ? -1.075 6.145 -10.161 1.00 98.25 102 GLN A O 1
ATOM 865 N N . TYR A 1 103 ? 0.807 5.089 -9.538 1.00 98.44 103 TYR A N 1
ATOM 866 C CA . TYR A 1 103 ? 0.098 3.911 -9.034 1.00 98.44 103 TYR A CA 1
ATOM 867 C C . TYR A 1 103 ? -0.717 4.235 -7.785 1.00 98.44 103 TYR A C 1
ATOM 869 O O . TYR A 1 103 ? -1.849 3.770 -7.676 1.00 98.44 103 TYR A O 1
ATOM 877 N N . ALA A 1 104 ? -0.174 5.047 -6.874 1.00 98.44 104 ALA A N 1
ATOM 878 C CA . ALA A 1 104 ? -0.896 5.506 -5.694 1.00 98.44 104 ALA A CA 1
ATOM 879 C C . ALA A 1 104 ? -2.134 6.335 -6.080 1.00 98.44 104 ALA A C 1
ATOM 881 O O . ALA A 1 104 ? -3.225 6.041 -5.603 1.00 98.44 104 ALA A O 1
ATOM 882 N N . ASP A 1 105 ? -1.997 7.304 -6.993 1.00 98.50 105 ASP A N 1
ATOM 883 C CA . ASP A 1 105 ? -3.110 8.126 -7.495 1.00 98.50 105 ASP A CA 1
ATOM 884 C C . ASP A 1 105 ? -4.239 7.254 -8.068 1.00 98.50 105 ASP A C 1
ATOM 886 O O . ASP A 1 105 ? -5.418 7.431 -7.753 1.00 98.50 105 ASP A O 1
ATOM 890 N N . HIS A 1 106 ? -3.875 6.270 -8.889 1.00 98.50 106 HIS A N 1
ATOM 891 C CA . HIS A 1 106 ? -4.845 5.389 -9.524 1.00 98.50 106 HIS A CA 1
ATOM 8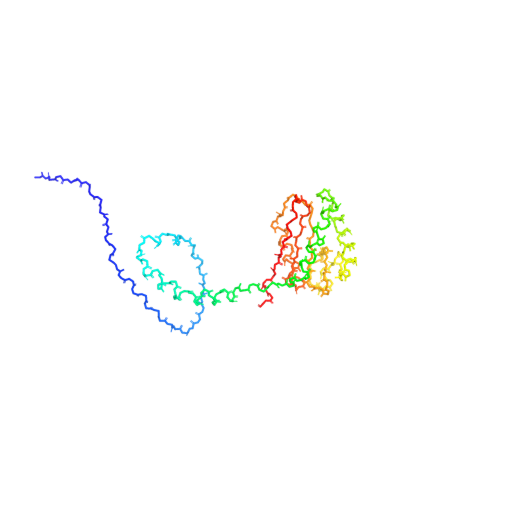92 C C . HIS A 1 106 ? -5.475 4.393 -8.541 1.00 98.50 106 HIS A C 1
ATOM 894 O O . HIS A 1 106 ? -6.687 4.178 -8.567 1.00 98.50 106 HIS A O 1
ATOM 900 N N . LEU A 1 107 ? -4.684 3.813 -7.634 1.00 98.62 107 LEU A N 1
ATOM 901 C CA . LEU A 1 107 ? -5.206 2.933 -6.590 1.00 98.62 107 LEU A CA 1
ATOM 902 C C . LEU A 1 107 ? -6.167 3.688 -5.663 1.00 98.62 107 LEU A C 1
ATOM 904 O O . LEU A 1 107 ? -7.217 3.152 -5.319 1.00 98.62 107 LEU A O 1
ATOM 908 N N . GLU A 1 108 ? -5.862 4.937 -5.304 1.00 98.56 108 GLU A N 1
ATOM 909 C CA . GLU A 1 108 ? -6.745 5.783 -4.497 1.00 98.56 108 GLU A CA 1
ATOM 910 C C . GLU A 1 108 ? -8.104 5.990 -5.179 1.00 98.56 108 GLU A C 1
ATOM 912 O O . GLU A 1 108 ? -9.150 5.846 -4.541 1.00 98.56 108 GLU A O 1
ATOM 917 N N . LYS A 1 109 ? -8.107 6.263 -6.491 1.00 98.69 109 LYS A N 1
ATOM 918 C CA . LYS A 1 109 ? -9.340 6.359 -7.285 1.00 98.69 109 LYS A CA 1
ATOM 919 C C . LYS A 1 109 ? -10.172 5.076 -7.170 1.00 98.69 109 LYS A C 1
ATOM 921 O O . LYS A 1 109 ? -11.352 5.143 -6.830 1.00 98.69 109 LYS A O 1
ATOM 926 N N . LEU A 1 110 ? -9.551 3.911 -7.365 1.00 98.50 110 LEU A N 1
ATOM 927 C CA . LEU A 1 110 ? -10.229 2.614 -7.265 1.00 98.50 110 LEU A CA 1
ATOM 928 C C . LEU A 1 110 ? -10.737 2.303 -5.847 1.00 98.50 110 LEU A C 1
ATOM 930 O O . LEU A 1 110 ? -11.812 1.717 -5.690 1.00 98.50 110 LEU A O 1
ATOM 934 N N . LEU A 1 111 ? -9.998 2.703 -4.808 1.00 98.38 111 LEU A N 1
ATOM 935 C CA . LEU A 1 111 ? -10.427 2.575 -3.411 1.00 98.38 111 LEU A CA 1
ATOM 936 C C . LEU A 1 111 ? -11.683 3.417 -3.137 1.00 98.38 111 LEU A C 1
ATOM 938 O O . LEU A 1 111 ? -12.614 2.922 -2.498 1.00 98.38 111 LEU A O 1
ATOM 942 N N . LYS A 1 112 ? -11.738 4.655 -3.653 1.00 98.25 112 LYS A N 1
ATOM 943 C CA . LYS A 1 112 ? -12.912 5.544 -3.548 1.00 98.25 112 LYS A CA 1
ATOM 944 C C . LYS A 1 112 ? -14.126 4.966 -4.271 1.00 98.25 112 LYS A C 1
ATOM 946 O O . LYS A 1 112 ? -15.199 4.891 -3.676 1.00 98.25 112 LYS A O 1
ATOM 951 N N . GLU A 1 113 ? -13.952 4.503 -5.508 1.00 98.19 113 GLU A N 1
ATOM 952 C CA . GLU A 1 113 ? -15.011 3.843 -6.291 1.00 98.19 113 GLU A CA 1
ATOM 953 C C . GLU A 1 113 ? -15.561 2.601 -5.577 1.00 98.19 113 GLU A C 1
ATOM 955 O O . GLU A 1 113 ? -16.769 2.372 -5.543 1.00 98.19 113 GLU A O 1
ATOM 960 N N . SER A 1 114 ? -14.676 1.839 -4.930 1.00 97.50 114 SER A N 1
ATOM 961 C CA . SER A 1 114 ? -15.030 0.647 -4.152 1.00 97.50 114 SER A CA 1
ATOM 962 C C . SER A 1 114 ? -15.571 0.967 -2.750 1.00 97.50 114 SER A C 1
ATOM 964 O O . SER A 1 114 ? -15.848 0.047 -1.982 1.00 97.50 114 SER A O 1
ATOM 966 N N . LYS A 1 115 ? -15.718 2.256 -2.401 1.00 97.69 115 LYS A N 1
ATOM 967 C CA . LYS A 1 115 ? -16.183 2.758 -1.095 1.00 97.69 115 LYS A CA 1
ATOM 968 C C . LYS A 1 115 ? -15.370 2.234 0.097 1.00 97.69 115 LYS A C 1
ATOM 970 O O . LYS A 1 115 ? -15.908 2.070 1.192 1.00 97.69 115 LYS A O 1
ATOM 975 N N . ILE A 1 116 ? -14.076 1.994 -0.104 1.00 97.62 116 ILE A N 1
ATOM 976 C CA . ILE A 1 116 ? -13.164 1.538 0.950 1.00 97.62 116 ILE A CA 1
ATOM 977 C C . ILE A 1 116 ? -12.589 2.754 1.657 1.00 97.62 116 ILE A C 1
ATOM 979 O O . ILE A 1 116 ? -11.962 3.617 1.035 1.00 97.62 116 ILE A O 1
ATOM 983 N N . LYS A 1 117 ? -12.770 2.818 2.976 1.00 98.00 117 LYS A N 1
ATOM 984 C CA . LYS A 1 117 ? -12.218 3.909 3.781 1.00 98.00 117 LYS A CA 1
ATOM 985 C C . LYS A 1 117 ? -10.704 3.771 3.845 1.00 98.00 117 LYS A C 1
ATOM 987 O O . LYS A 1 117 ? -10.188 2.711 4.191 1.00 98.00 117 LYS A O 1
ATOM 992 N N . HIS A 1 118 ? -9.995 4.849 3.546 1.00 98.12 118 HIS A N 1
ATOM 993 C CA . HIS A 1 118 ? -8.539 4.874 3.560 1.00 98.12 118 HIS A CA 1
ATOM 994 C C . HIS A 1 118 ? -8.020 6.265 3.918 1.00 98.12 118 HIS A C 1
ATOM 996 O O . HIS A 1 118 ? -8.737 7.258 3.798 1.00 98.12 118 HIS A O 1
ATOM 1002 N N . GLN A 1 119 ? -6.765 6.319 4.348 1.00 97.81 119 GLN A N 1
ATOM 1003 C CA . GLN A 1 119 ? -5.996 7.549 4.491 1.00 97.81 119 GLN A CA 1
ATOM 1004 C C . GLN A 1 119 ? -4.728 7.404 3.663 1.00 97.81 119 GLN A C 1
ATOM 1006 O O . GLN A 1 119 ? -4.032 6.397 3.785 1.00 97.81 119 GLN A O 1
ATOM 1011 N N . ARG A 1 120 ? -4.469 8.385 2.803 1.00 97.31 120 ARG A N 1
ATOM 1012 C CA . ARG A 1 120 ? -3.308 8.412 1.918 1.00 97.31 120 ARG A CA 1
ATOM 1013 C C . ARG A 1 120 ? -2.157 9.166 2.578 1.00 97.31 120 ARG A C 1
ATOM 1015 O O . ARG A 1 120 ? -2.408 10.149 3.269 1.00 97.31 120 ARG A O 1
ATOM 1022 N N . GLU A 1 121 ? -0.924 8.720 2.337 1.00 96.06 121 GLU A N 1
ATOM 1023 C CA . GLU A 1 121 ? 0.298 9.372 2.827 1.00 96.06 121 GLU A CA 1
ATOM 1024 C C . GLU A 1 121 ? 0.236 9.626 4.349 1.00 96.06 121 GLU A C 1
ATOM 1026 O O . GLU A 1 121 ? 0.480 10.728 4.842 1.00 96.06 121 GLU A O 1
ATOM 1031 N N . TYR A 1 122 ? -0.150 8.598 5.109 1.00 95.50 122 TYR A N 1
ATOM 1032 C CA . TYR A 1 122 ? -0.415 8.721 6.537 1.00 95.50 122 TYR A CA 1
ATOM 1033 C C . TYR A 1 122 ? 0.880 8.735 7.354 1.00 95.50 122 TYR A C 1
ATOM 1035 O O . TYR A 1 122 ? 1.700 7.826 7.260 1.00 95.50 122 TYR A O 1
ATOM 1043 N N . GLU A 1 123 ? 1.049 9.747 8.201 1.00 95.56 123 GLU A N 1
ATOM 1044 C CA . GLU A 1 123 ? 2.178 9.830 9.130 1.00 95.56 123 GLU A CA 1
ATOM 1045 C C . GLU A 1 123 ? 1.918 8.982 10.376 1.00 95.56 123 GLU A C 1
ATOM 1047 O O . GLU A 1 123 ? 1.003 9.274 11.149 1.00 95.56 123 GLU A O 1
ATOM 1052 N N . ILE A 1 124 ? 2.761 7.975 10.618 1.00 93.81 124 ILE A N 1
ATOM 1053 C CA . ILE A 1 124 ? 2.608 7.039 11.748 1.00 93.81 124 ILE A CA 1
ATOM 1054 C C . ILE A 1 124 ? 2.624 7.764 13.096 1.00 93.81 124 ILE A C 1
ATOM 1056 O O . ILE A 1 124 ? 1.927 7.355 14.025 1.00 93.81 124 ILE A O 1
ATOM 1060 N N . LYS A 1 125 ? 3.319 8.904 13.179 1.00 92.38 125 LYS A N 1
ATOM 1061 C CA . LYS A 1 125 ? 3.375 9.740 14.382 1.00 92.38 125 LYS A CA 1
ATOM 1062 C C . LYS A 1 125 ? 1.999 10.168 14.914 1.00 92.38 125 LYS A C 1
ATOM 1064 O O . LYS A 1 125 ? 1.851 10.428 16.104 1.00 92.38 125 LYS A O 1
ATOM 1069 N N . LYS A 1 126 ? 0.980 10.209 14.051 1.00 90.81 126 LYS A N 1
ATOM 1070 C CA . LYS A 1 126 ? -0.408 10.504 14.435 1.00 90.81 126 LYS A CA 1
ATOM 1071 C C . LYS A 1 126 ? -1.073 9.369 15.232 1.00 90.81 126 LYS A C 1
ATOM 1073 O O . LYS A 1 126 ? -2.025 9.642 15.954 1.00 90.81 126 LYS A O 1
ATOM 1078 N N . MET A 1 127 ? -0.591 8.127 15.111 1.00 90.19 127 MET A N 1
ATOM 1079 C CA . MET A 1 127 ? -1.005 6.988 15.951 1.00 90.19 127 MET A CA 1
ATOM 1080 C C . MET A 1 127 ? -0.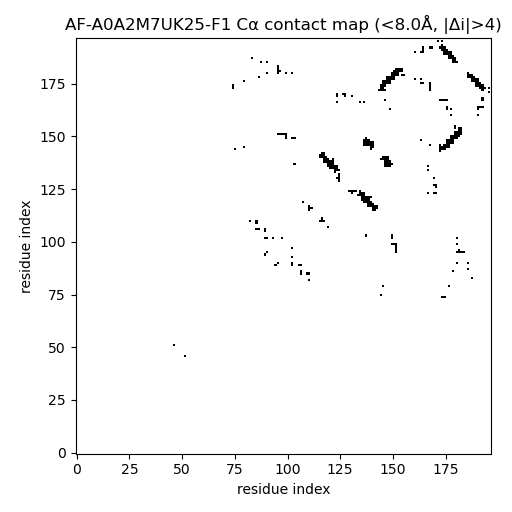063 6.782 17.135 1.00 90.19 127 MET A C 1
ATOM 1082 O O . MET A 1 127 ? -0.517 6.437 18.221 1.00 90.19 127 MET A O 1
ATOM 1086 N N . ASN A 1 128 ? 1.235 6.992 16.922 1.00 91.69 128 ASN A N 1
ATOM 1087 C CA . ASN A 1 128 ? 2.267 6.778 17.925 1.00 91.69 128 ASN A CA 1
ATOM 1088 C C . ASN A 1 128 ? 3.202 7.999 18.003 1.00 91.69 128 ASN A C 1
ATOM 1090 O O . ASN A 1 128 ? 4.117 8.109 17.184 1.00 91.69 128 ASN A O 1
ATOM 1094 N N . PRO A 1 129 ? 3.004 8.913 18.971 1.00 90.06 129 PRO A N 1
ATOM 1095 C CA . PRO A 1 129 ? 3.814 10.124 19.116 1.00 90.06 129 PRO A CA 1
ATOM 1096 C C . PRO A 1 129 ? 5.323 9.883 19.292 1.00 90.06 129 PRO A C 1
ATOM 1098 O O . PRO A 1 129 ? 6.110 10.761 18.931 1.00 90.06 129 PRO A O 1
ATOM 1101 N N . GLU A 1 130 ? 5.721 8.703 19.778 1.00 89.56 130 GLU A N 1
ATOM 1102 C CA . GLU A 1 130 ? 7.124 8.295 19.958 1.00 89.56 130 GLU A CA 1
ATOM 1103 C C . GLU A 1 130 ? 7.780 7.818 18.651 1.00 89.56 130 GLU A C 1
ATOM 1105 O O . GLU A 1 130 ? 8.998 7.656 18.574 1.00 89.56 130 GLU A O 1
ATOM 1110 N N . SER A 1 131 ? 6.992 7.613 17.589 1.00 88.75 131 SER A N 1
ATOM 1111 C CA . SER A 1 131 ? 7.512 7.247 16.271 1.00 88.75 131 SER A CA 1
ATOM 1112 C C . SER A 1 131 ? 8.495 8.309 15.752 1.00 88.75 131 SER A C 1
ATOM 1114 O O . SER A 1 131 ? 8.198 9.514 15.816 1.00 88.75 131 SER A O 1
ATOM 1116 N N . PRO A 1 132 ? 9.620 7.896 15.130 1.00 85.94 132 PRO A N 1
ATOM 1117 C CA . PRO A 1 132 ? 10.525 8.807 14.439 1.00 85.94 132 PRO A CA 1
ATOM 1118 C C . PRO A 1 132 ? 9.788 9.717 13.446 1.00 85.94 132 PRO A C 1
ATOM 1120 O O . PRO A 1 132 ? 8.823 9.310 12.789 1.00 85.94 132 PRO A O 1
ATOM 1123 N N . LYS A 1 133 ? 10.253 10.967 13.317 1.00 85.81 133 LYS A N 1
ATOM 1124 C CA . LYS A 1 133 ? 9.717 11.907 12.320 1.00 85.81 133 LYS A CA 1
ATOM 1125 C C . LYS A 1 133 ? 9.992 11.385 10.904 1.00 85.81 133 LYS A C 1
ATOM 1127 O O . LYS A 1 133 ? 11.065 10.857 10.637 1.00 85.81 133 LYS A O 1
ATOM 1132 N N . GLY A 1 134 ? 9.036 11.589 9.998 1.00 85.00 134 GLY A N 1
ATOM 1133 C CA . GLY A 1 134 ? 9.168 11.239 8.578 1.00 85.00 134 GLY A CA 1
ATOM 1134 C C . GLY A 1 134 ? 8.680 9.837 8.199 1.00 85.00 134 GLY A C 1
ATOM 1135 O O . GLY A 1 134 ? 8.587 9.546 7.011 1.00 85.00 134 GLY A O 1
ATOM 1136 N N . ASN A 1 135 ? 8.306 8.989 9.165 1.00 91.00 135 ASN A N 1
ATOM 1137 C CA . ASN A 1 135 ? 7.688 7.696 8.872 1.00 91.00 135 ASN A CA 1
ATOM 1138 C C . ASN A 1 135 ? 6.267 7.895 8.332 1.00 91.00 135 ASN A C 1
ATOM 1140 O O . ASN A 1 135 ? 5.330 8.208 9.077 1.00 91.00 135 ASN A O 1
ATOM 1144 N N . ARG A 1 136 ? 6.123 7.719 7.018 1.00 94.75 136 ARG A N 1
ATOM 1145 C CA . ARG A 1 136 ? 4.873 7.912 6.291 1.00 94.75 136 ARG A CA 1
ATOM 1146 C C . ARG A 1 136 ? 4.579 6.690 5.434 1.00 94.75 136 ARG A C 1
ATOM 1148 O O . ARG A 1 136 ? 5.436 6.273 4.666 1.00 94.75 136 ARG A O 1
ATOM 1155 N N . ILE A 1 137 ? 3.372 6.154 5.569 1.00 95.62 137 ILE A N 1
ATOM 1156 C CA . ILE A 1 137 ? 2.883 5.006 4.793 1.00 95.62 137 ILE A CA 1
ATOM 1157 C C . ILE A 1 137 ? 2.007 5.472 3.636 1.00 95.62 137 ILE A C 1
ATOM 1159 O O . ILE A 1 137 ? 1.307 6.481 3.762 1.00 95.62 137 ILE A O 1
ATOM 1163 N N . ASP A 1 138 ? 1.994 4.728 2.530 1.00 97.44 138 ASP A N 1
ATOM 1164 C CA . ASP A 1 138 ? 1.203 5.120 1.357 1.00 97.44 138 ASP A CA 1
ATOM 1165 C C . ASP A 1 138 ? -0.297 5.081 1.633 1.00 97.44 138 ASP A C 1
ATOM 1167 O O . ASP A 1 138 ? -0.999 6.052 1.341 1.00 97.44 138 ASP A O 1
ATOM 1171 N N . PHE A 1 139 ? -0.790 3.988 2.229 1.00 98.19 139 PHE A N 1
ATOM 1172 C CA . PHE A 1 139 ? -2.193 3.871 2.613 1.00 98.19 139 PHE A CA 1
ATOM 1173 C C . PHE A 1 139 ? -2.399 3.181 3.958 1.00 98.19 139 PHE A C 1
ATOM 1175 O O . PHE A 1 139 ? -1.853 2.111 4.232 1.00 98.19 139 PHE A O 1
ATOM 1182 N N . LEU A 1 140 ? -3.309 3.753 4.742 1.00 97.94 140 LEU A N 1
ATOM 1183 C CA . LEU A 1 140 ? -3.893 3.148 5.933 1.00 97.94 140 LEU A CA 1
ATOM 1184 C C . LEU A 1 140 ? -5.362 2.818 5.665 1.00 97.94 140 LEU A C 1
ATOM 1186 O O . LEU A 1 140 ? -6.166 3.720 5.427 1.00 97.94 140 LEU A O 1
ATOM 1190 N N . ILE A 1 141 ? -5.722 1.534 5.682 1.00 97.88 141 ILE A N 1
ATOM 1191 C CA . ILE A 1 141 ? -7.035 1.054 5.227 1.00 97.88 141 ILE A CA 1
ATOM 1192 C C . ILE A 1 141 ? -7.964 0.713 6.399 1.00 97.88 141 ILE A C 1
ATOM 1194 O O . ILE A 1 141 ? -7.541 0.122 7.392 1.00 97.88 141 ILE A O 1
ATOM 1198 N N . GLU A 1 142 ? -9.250 1.040 6.235 1.00 91.31 142 GLU A N 1
ATOM 1199 C CA . GLU A 1 142 ? -10.398 0.631 7.058 1.00 91.31 142 GLU A CA 1
ATOM 1200 C C . GLU A 1 142 ? -10.179 0.747 8.570 1.00 91.31 142 GLU A C 1
ATOM 1202 O O . GLU A 1 142 ? -10.074 -0.260 9.268 1.00 91.31 142 GLU A O 1
ATOM 1207 N N . LYS A 1 143 ? -10.169 1.985 9.089 1.00 89.00 143 LYS A N 1
ATOM 1208 C CA . LYS A 1 143 ? -9.983 2.280 10.524 1.00 89.00 143 LYS A CA 1
ATOM 1209 C C . LYS A 1 143 ? -8.746 1.573 11.104 1.00 89.00 143 LYS A C 1
ATOM 1211 O O . LYS A 1 143 ? -8.839 0.909 12.131 1.00 89.00 143 LYS A O 1
ATOM 1216 N N . ASN A 1 144 ? -7.608 1.728 10.430 1.00 92.00 144 ASN A N 1
ATOM 1217 C CA . ASN A 1 144 ? -6.301 1.245 10.875 1.00 92.00 144 ASN A CA 1
ATOM 1218 C C . ASN A 1 144 ? -6.240 -0.288 10.972 1.00 92.00 144 ASN A C 1
ATOM 1220 O O . ASN A 1 144 ? -5.907 -0.837 12.010 1.00 92.00 144 ASN A O 1
ATOM 1224 N N . LYS A 1 145 ? -6.601 -1.005 9.902 1.00 94.38 145 LYS A N 1
ATOM 1225 C CA . LYS A 1 145 ? -6.506 -2.478 9.859 1.00 94.38 145 LYS A CA 1
ATOM 1226 C C . LYS A 1 145 ? -5.324 -2.986 9.052 1.00 94.38 145 LYS A C 1
ATOM 1228 O O . LYS A 1 145 ? -4.723 -3.991 9.419 1.00 94.38 145 LYS A O 1
ATOM 1233 N N . ILE A 1 146 ? -5.055 -2.348 7.915 1.00 97.25 146 ILE A N 1
ATOM 1234 C CA . ILE A 1 146 ? -4.046 -2.799 6.954 1.00 97.25 146 ILE A CA 1
ATOM 1235 C C . ILE A 1 146 ? -3.229 -1.599 6.500 1.00 97.25 146 ILE A C 1
ATOM 1237 O O . ILE A 1 146 ? -3.800 -0.586 6.090 1.00 97.25 146 ILE A O 1
ATOM 1241 N N . ILE A 1 147 ? -1.907 -1.747 6.534 1.00 97.88 147 ILE A N 1
ATOM 1242 C CA . ILE A 1 147 ? -0.974 -0.845 5.854 1.00 97.88 147 ILE A CA 1
ATOM 1243 C C . ILE A 1 147 ? -0.770 -1.362 4.431 1.00 97.88 147 ILE A C 1
ATOM 1245 O O . ILE A 1 147 ? -0.578 -2.563 4.241 1.00 97.88 147 ILE A O 1
ATOM 1249 N N . VAL A 1 148 ? -0.802 -0.486 3.431 1.00 98.31 148 VAL A N 1
ATOM 1250 C CA . VAL A 1 148 ? -0.404 -0.824 2.059 1.00 98.31 148 VAL A CA 1
ATOM 1251 C C . VAL A 1 148 ? 0.771 0.059 1.676 1.00 98.31 148 VAL A C 1
ATOM 1253 O O . VAL A 1 148 ? 0.649 1.278 1.734 1.00 98.31 148 VAL A O 1
ATOM 1256 N N . GLU A 1 149 ? 1.875 -0.573 1.290 1.00 98.06 149 GLU A N 1
ATOM 1257 C CA . GLU A 1 149 ? 3.112 0.062 0.837 1.00 98.06 149 GLU A CA 1
ATOM 1258 C C . GLU A 1 149 ? 3.344 -0.308 -0.631 1.00 98.06 149 GLU A C 1
ATOM 1260 O O . GLU A 1 149 ? 3.355 -1.489 -1.011 1.00 98.06 149 GLU A O 1
ATOM 1265 N N . LEU A 1 150 ? 3.504 0.702 -1.475 1.00 98.19 150 LEU A N 1
ATOM 1266 C CA . LEU A 1 150 ? 3.705 0.554 -2.905 1.00 98.19 150 LEU A CA 1
ATOM 1267 C C . LEU A 1 150 ? 5.179 0.732 -3.239 1.00 98.19 150 LEU A C 1
ATOM 1269 O O . LEU A 1 150 ? 5.887 1.504 -2.613 1.00 98.19 150 LEU A O 1
ATOM 1273 N N . LYS A 1 151 ? 5.644 0.005 -4.253 1.00 97.75 151 LYS A N 1
ATOM 1274 C CA . LYS A 1 151 ? 6.965 0.180 -4.855 1.00 97.75 151 LYS A CA 1
ATOM 1275 C C . LYS A 1 151 ? 6.848 0.129 -6.375 1.00 97.75 151 LYS A C 1
ATOM 1277 O O . LYS A 1 151 ? 5.981 -0.554 -6.926 1.00 97.75 151 LYS A O 1
ATOM 1282 N N . ALA A 1 152 ? 7.756 0.806 -7.067 1.00 96.75 152 ALA A N 1
ATOM 1283 C CA . ALA A 1 152 ? 7.889 0.746 -8.524 1.00 96.75 152 ALA A CA 1
ATOM 1284 C C . ALA A 1 152 ? 9.356 0.523 -8.930 1.00 96.75 152 ALA A C 1
ATOM 1286 O O . ALA A 1 152 ? 9.971 1.360 -9.584 1.00 96.75 152 ALA A O 1
ATOM 1287 N N . LYS A 1 153 ? 9.942 -0.606 -8.508 1.00 95.56 153 LYS A N 1
ATOM 1288 C CA . LYS A 1 153 ? 11.360 -0.931 -8.747 1.00 95.56 153 LYS A CA 1
ATOM 1289 C C . LYS A 1 153 ? 11.559 -2.335 -9.307 1.00 95.56 153 LYS A C 1
ATOM 1291 O O . LYS A 1 153 ? 10.636 -3.140 -9.347 1.00 95.56 153 LYS A O 1
ATOM 1296 N N . ARG A 1 154 ? 12.778 -2.655 -9.750 1.00 92.19 154 ARG A N 1
ATOM 1297 C CA . ARG A 1 154 ? 13.075 -3.949 -10.391 1.00 92.19 154 ARG A CA 1
ATOM 1298 C C . ARG A 1 154 ? 12.904 -5.142 -9.445 1.00 92.19 154 ARG A C 1
ATOM 1300 O O . ARG A 1 154 ? 12.398 -6.173 -9.867 1.00 92.19 154 ARG A O 1
ATOM 1307 N N . LEU A 1 155 ? 13.348 -5.014 -8.195 1.00 92.69 155 LEU A N 1
ATOM 1308 C CA . LEU A 1 155 ? 13.311 -6.068 -7.178 1.00 92.69 155 LEU A CA 1
ATOM 1309 C C . LEU A 1 155 ? 13.058 -5.452 -5.802 1.00 92.69 155 LEU A C 1
ATOM 1311 O O . LEU A 1 155 ? 13.474 -4.323 -5.545 1.00 92.69 155 LEU A O 1
ATOM 1315 N N . PHE A 1 156 ? 12.404 -6.210 -4.922 1.00 94.00 156 PHE A N 1
ATOM 1316 C CA . PHE A 1 156 ? 12.383 -5.882 -3.498 1.00 94.00 156 PHE A CA 1
ATOM 1317 C C . PHE A 1 156 ? 13.768 -6.086 -2.888 1.00 94.00 156 PHE A C 1
ATOM 1319 O O . PHE A 1 156 ? 14.483 -7.011 -3.275 1.00 94.00 156 PHE A O 1
ATOM 1326 N N . THR A 1 157 ? 14.096 -5.259 -1.910 1.00 94.62 157 THR A N 1
ATOM 1327 C CA . THR A 1 157 ? 15.273 -5.400 -1.059 1.00 94.62 157 THR A CA 1
ATOM 1328 C C . THR A 1 157 ? 14.833 -5.783 0.354 1.00 94.62 157 THR A C 1
ATOM 1330 O O . THR A 1 157 ? 13.638 -5.758 0.657 1.00 94.62 157 THR A O 1
ATOM 1333 N N . ILE A 1 158 ? 15.767 -6.206 1.207 1.00 94.56 158 ILE A N 1
ATOM 1334 C CA . ILE A 1 158 ? 15.452 -6.611 2.589 1.00 94.56 158 ILE A CA 1
ATOM 1335 C C . ILE A 1 158 ? 14.901 -5.410 3.368 1.00 94.56 158 ILE A C 1
ATOM 1337 O O . ILE A 1 158 ? 13.911 -5.532 4.087 1.00 94.56 158 ILE A O 1
ATOM 1341 N N . GLU A 1 159 ? 15.445 -4.228 3.093 1.00 95.50 159 GLU A N 1
ATOM 1342 C CA . GLU A 1 159 ? 15.079 -2.968 3.732 1.00 95.50 159 GLU A CA 1
ATOM 1343 C C . GLU A 1 159 ? 13.611 -2.597 3.489 1.00 95.50 159 GLU A C 1
ATOM 1345 O O . GLU A 1 159 ? 13.000 -1.977 4.352 1.00 95.50 159 GLU A O 1
ATOM 1350 N N . ASP A 1 160 ? 13.007 -3.006 2.365 1.00 95.62 160 ASP A N 1
ATOM 1351 C CA . ASP A 1 160 ? 11.574 -2.774 2.131 1.00 95.62 160 ASP A CA 1
ATOM 1352 C C . ASP A 1 160 ? 10.695 -3.564 3.107 1.00 95.62 160 ASP A C 1
ATOM 1354 O O . ASP A 1 160 ? 9.661 -3.078 3.570 1.00 95.62 160 ASP A O 1
ATOM 1358 N N . TYR A 1 161 ? 11.084 -4.810 3.393 1.00 95.94 161 TYR A N 1
ATOM 1359 C CA . TYR A 1 161 ? 10.361 -5.652 4.341 1.00 95.94 161 TYR A CA 1
ATOM 1360 C C . TYR A 1 161 ? 1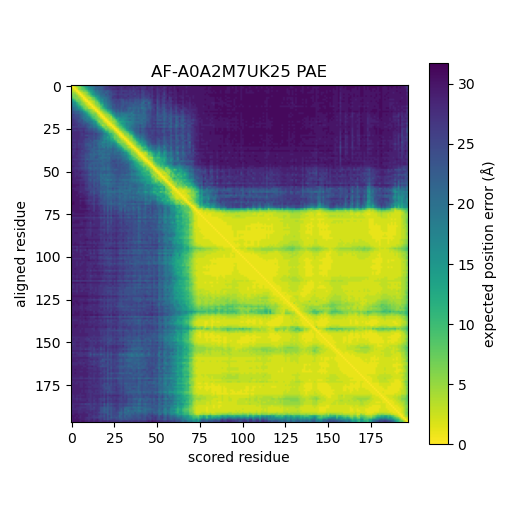0.559 -5.131 5.757 1.00 95.94 161 TYR A C 1
ATOM 1362 O O . TYR A 1 161 ? 9.582 -5.015 6.494 1.00 95.94 161 TYR A O 1
ATOM 1370 N N . ASP A 1 162 ? 11.792 -4.762 6.105 1.00 94.88 162 ASP A N 1
ATOM 1371 C CA . ASP A 1 162 ? 12.122 -4.207 7.416 1.00 94.88 162 ASP A CA 1
ATOM 1372 C C . ASP A 1 162 ? 11.415 -2.868 7.654 1.00 94.88 162 ASP A C 1
ATOM 1374 O O . ASP A 1 162 ? 10.907 -2.626 8.751 1.00 94.88 162 ASP A O 1
ATOM 1378 N N . GLN A 1 163 ? 11.312 -2.017 6.627 1.00 95.12 163 GLN A N 1
ATOM 1379 C CA . GLN A 1 163 ? 10.544 -0.772 6.668 1.00 95.12 163 GLN A CA 1
ATOM 1380 C C . GLN A 1 163 ? 9.077 -1.060 7.009 1.00 95.12 163 GLN A C 1
ATOM 1382 O O . GLN A 1 163 ? 8.556 -0.512 7.982 1.00 95.12 163 GLN A O 1
ATOM 1387 N N . LEU A 1 164 ? 8.422 -1.962 6.271 1.00 96.44 164 LEU A N 1
ATOM 1388 C CA . LEU A 1 164 ? 7.020 -2.293 6.528 1.00 96.44 164 LEU A CA 1
ATOM 1389 C C . LEU A 1 164 ? 6.821 -2.968 7.896 1.00 96.44 164 LEU A C 1
ATOM 1391 O O . LEU A 1 164 ? 5.865 -2.647 8.595 1.00 96.44 164 LEU A O 1
ATOM 1395 N N . GLN A 1 165 ? 7.721 -3.856 8.326 1.00 95.25 165 GLN A N 1
ATOM 1396 C CA . GLN A 1 165 ? 7.655 -4.461 9.664 1.00 95.25 165 GLN A CA 1
ATOM 1397 C C . GLN A 1 165 ? 7.817 -3.429 10.783 1.00 95.25 165 GLN A C 1
ATOM 1399 O O . GLN A 1 165 ? 7.149 -3.514 11.812 1.00 95.25 165 GLN A O 1
ATOM 1404 N N . ARG A 1 166 ? 8.703 -2.443 10.613 1.00 93.50 166 ARG A N 1
ATOM 1405 C CA . ARG A 1 166 ? 8.819 -1.321 11.554 1.00 93.50 166 ARG A CA 1
ATOM 1406 C C . ARG A 1 166 ?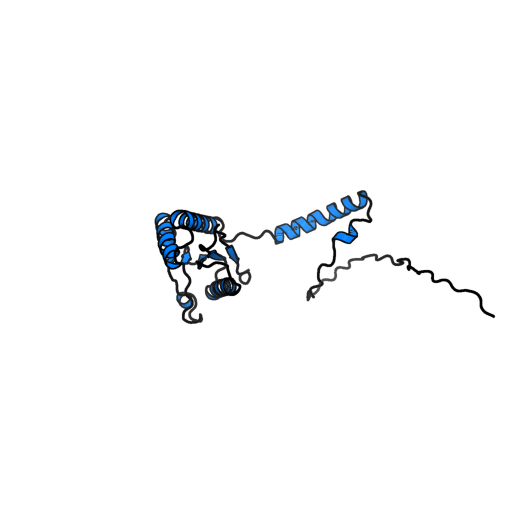 7.522 -0.524 11.615 1.00 93.50 166 ARG A C 1
ATOM 1408 O O . ARG A 1 166 ? 7.051 -0.249 12.710 1.00 93.50 166 ARG A O 1
ATOM 1415 N N . TYR A 1 167 ? 6.912 -0.232 10.470 1.00 95.25 167 TYR A N 1
ATOM 1416 C CA . TYR A 1 167 ? 5.635 0.478 10.416 1.00 95.25 167 TYR A CA 1
ATOM 1417 C C . TYR A 1 167 ? 4.499 -0.277 11.100 1.00 95.25 167 TYR A C 1
ATOM 1419 O O . TYR A 1 167 ? 3.708 0.336 11.809 1.00 95.25 167 TYR A O 1
ATOM 1427 N N . LEU A 1 168 ? 4.440 -1.599 10.932 1.00 95.12 168 LEU A N 1
ATOM 1428 C CA . LEU A 1 168 ? 3.469 -2.443 11.626 1.00 95.12 168 LEU A CA 1
ATOM 1429 C C . LEU A 1 168 ? 3.633 -2.363 13.147 1.00 95.12 168 LEU A C 1
ATOM 1431 O O . LEU A 1 168 ? 2.654 -2.077 13.834 1.00 95.12 168 LEU A O 1
ATOM 1435 N N . ARG A 1 169 ? 4.867 -2.490 13.650 1.00 93.19 169 ARG A N 1
ATOM 1436 C CA . ARG A 1 169 ? 5.176 -2.361 15.084 1.00 93.19 169 ARG A CA 1
ATOM 1437 C C . ARG A 1 169 ? 4.843 -0.979 15.634 1.00 93.19 169 ARG A C 1
ATOM 1439 O O . ARG A 1 169 ? 4.182 -0.863 16.659 1.00 93.19 169 ARG A O 1
ATOM 1446 N N . GLU A 1 170 ? 5.278 0.076 14.950 1.00 92.88 170 GLU A N 1
ATOM 1447 C CA . GLU A 1 170 ? 5.056 1.457 15.391 1.00 92.88 170 GLU A CA 1
ATOM 1448 C C . GLU A 1 170 ? 3.567 1.832 15.380 1.00 92.88 170 GLU A C 1
ATOM 1450 O O . GLU A 1 170 ? 3.130 2.593 16.242 1.00 92.88 170 GLU A O 1
ATOM 1455 N N . ALA A 1 171 ? 2.787 1.285 14.441 1.00 91.88 171 ALA A N 1
ATOM 1456 C CA . ALA A 1 171 ? 1.343 1.487 14.344 1.00 91.88 171 ALA A CA 1
ATOM 1457 C C . ALA A 1 171 ? 0.510 0.485 15.168 1.00 91.88 171 ALA A C 1
ATOM 1459 O O . ALA A 1 171 ? -0.715 0.615 15.193 1.00 91.88 171 ALA A O 1
ATOM 1460 N N . ASN A 1 172 ? 1.139 -0.501 15.820 1.00 91.50 172 ASN A N 1
ATOM 1461 C CA . ASN A 1 172 ? 0.475 -1.604 16.522 1.00 91.50 172 ASN A CA 1
ATOM 1462 C C . ASN A 1 172 ? -0.532 -2.366 15.626 1.00 91.50 172 ASN A C 1
ATOM 1464 O O . ASN A 1 172 ? -1.672 -2.629 16.016 1.00 91.50 172 ASN A O 1
ATOM 1468 N N . LEU A 1 173 ? -0.133 -2.668 14.383 1.00 93.69 173 LEU A N 1
ATOM 1469 C CA . LEU A 1 173 ? -0.957 -3.336 13.371 1.00 93.69 173 LEU A CA 1
ATOM 1470 C C . LEU A 1 173 ? -0.375 -4.689 12.972 1.00 93.69 173 LEU A C 1
ATOM 1472 O O . LEU A 1 173 ? 0.825 -4.853 12.814 1.00 93.69 173 LEU A O 1
ATOM 1476 N N . GLN A 1 174 ? -1.252 -5.657 12.711 1.00 93.88 174 GLN A N 1
ATOM 1477 C CA . GLN A 1 174 ? -0.840 -7.043 12.467 1.00 93.88 174 GLN A CA 1
ATOM 1478 C C . GLN A 1 174 ? -0.540 -7.375 10.997 1.00 93.88 174 GLN A C 1
ATOM 1480 O O . GLN A 1 174 ? 0.106 -8.385 10.722 1.00 93.88 174 GLN A O 1
ATOM 1485 N N . LEU A 1 175 ? -1.053 -6.594 10.036 1.00 96.12 175 LEU A N 1
ATOM 1486 C CA . LEU A 1 175 ? -0.975 -6.917 8.607 1.00 96.12 175 LEU A CA 1
ATOM 1487 C C . LEU A 1 175 ? -0.573 -5.714 7.753 1.00 96.12 175 LEU A C 1
ATOM 1489 O O . LEU A 1 175 ? -1.262 -4.693 7.716 1.00 96.12 175 LEU A O 1
ATOM 1493 N N . GLY A 1 176 ? 0.485 -5.909 6.972 1.00 97.44 176 GLY A N 1
ATOM 1494 C CA . GLY A 1 176 ? 0.902 -5.030 5.890 1.00 97.44 176 GLY A CA 1
ATOM 1495 C C . GLY A 1 176 ? 0.838 -5.740 4.539 1.00 97.44 176 GLY A C 1
ATOM 1496 O O . GLY A 1 176 ? 1.109 -6.939 4.431 1.00 97.44 176 GLY A O 1
ATOM 1497 N N . LEU A 1 177 ? 0.485 -5.005 3.491 1.00 98.12 177 LEU A N 1
ATOM 1498 C CA . LEU A 1 177 ? 0.594 -5.435 2.103 1.00 98.12 177 LEU A CA 1
ATOM 1499 C C . LEU A 1 177 ? 1.704 -4.632 1.439 1.00 98.12 177 LEU A C 1
ATOM 1501 O O . LEU A 1 177 ? 1.625 -3.410 1.398 1.00 98.12 177 LEU A O 1
ATOM 1505 N N . ILE A 1 178 ? 2.703 -5.312 0.885 1.00 98.06 178 ILE A N 1
ATOM 1506 C CA . ILE A 1 178 ? 3.722 -4.670 0.055 1.00 98.06 178 ILE A CA 1
ATOM 1507 C C . ILE A 1 178 ? 3.555 -5.088 -1.403 1.00 98.06 178 ILE A C 1
ATOM 1509 O O . ILE A 1 178 ? 3.448 -6.279 -1.723 1.00 98.06 178 ILE A O 1
ATOM 1513 N N . VAL A 1 179 ? 3.498 -4.105 -2.300 1.00 98.12 179 VAL A N 1
ATOM 1514 C CA . VAL A 1 179 ? 3.144 -4.311 -3.707 1.00 98.12 179 VAL A CA 1
ATOM 1515 C C . VAL A 1 179 ? 4.150 -3.611 -4.608 1.00 98.12 179 VAL A C 1
ATOM 1517 O O . VAL A 1 179 ? 4.247 -2.392 -4.603 1.00 98.12 179 VAL A O 1
ATOM 1520 N N . ASN A 1 180 ? 4.877 -4.381 -5.422 1.00 97.81 180 ASN A N 1
ATOM 1521 C CA . ASN A 1 180 ? 5.808 -3.823 -6.400 1.00 97.81 180 ASN A CA 1
ATOM 1522 C C . ASN A 1 180 ? 5.235 -3.889 -7.818 1.00 97.81 180 ASN A C 1
ATOM 1524 O O . ASN A 1 180 ? 5.200 -4.961 -8.430 1.00 97.81 180 ASN A O 1
ATOM 1528 N N . PHE A 1 181 ? 4.845 -2.731 -8.341 1.00 97.88 181 PHE A N 1
ATOM 1529 C CA . PHE A 1 181 ? 4.297 -2.559 -9.684 1.00 97.88 181 PHE A CA 1
ATOM 1530 C C . PHE A 1 181 ? 5.349 -2.600 -10.801 1.00 97.88 181 PHE A C 1
ATOM 1532 O O . PHE A 1 181 ? 4.988 -2.755 -11.966 1.00 97.88 181 PHE A O 1
ATOM 1539 N N . GLY A 1 182 ? 6.645 -2.520 -10.470 1.00 94.81 182 GLY A N 1
ATOM 1540 C CA . GLY A 1 182 ? 7.734 -2.635 -11.450 1.00 94.81 182 GLY A CA 1
ATOM 1541 C C . GLY A 1 182 ? 7.915 -4.051 -12.017 1.00 94.81 182 GLY A C 1
ATOM 1542 O O . GLY A 1 182 ? 8.584 -4.238 -13.039 1.00 94.81 182 GLY A O 1
ATOM 1543 N N . ASN A 1 183 ? 7.304 -5.054 -11.378 1.00 93.75 183 ASN A N 1
ATOM 1544 C CA . ASN A 1 183 ? 7.337 -6.443 -11.825 1.00 93.75 183 ASN A CA 1
ATOM 1545 C C . ASN A 1 183 ? 6.450 -6.661 -13.058 1.00 93.75 183 ASN A C 1
ATOM 1547 O O . ASN A 1 183 ? 5.372 -6.088 -13.161 1.00 93.75 183 ASN A O 1
ATOM 1551 N N . ILE A 1 184 ? 6.852 -7.579 -13.946 1.00 92.56 184 ILE A N 1
ATOM 1552 C CA . ILE A 1 184 ? 6.031 -7.998 -15.102 1.00 92.56 184 ILE A CA 1
ATOM 1553 C C . ILE A 1 184 ? 4.666 -8.517 -14.642 1.00 92.56 184 ILE A C 1
ATOM 1555 O O . ILE A 1 184 ? 3.640 -8.140 -15.191 1.00 92.56 184 ILE A O 1
ATOM 1559 N N . TYR A 1 185 ? 4.676 -9.355 -13.608 1.00 93.31 185 TYR A N 1
ATOM 1560 C CA . TYR A 1 185 ? 3.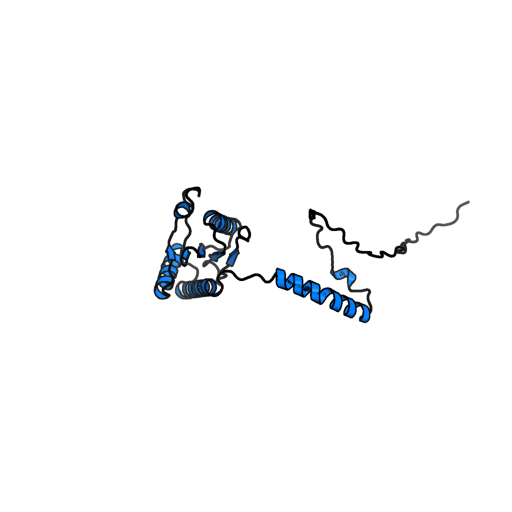477 -9.876 -12.971 1.00 93.31 185 TYR A CA 1
ATOM 1561 C C . TYR A 1 185 ? 3.434 -9.373 -11.536 1.00 93.31 185 TYR A C 1
ATOM 1563 O O . TYR A 1 185 ? 4.404 -9.572 -10.789 1.00 93.31 185 TYR A O 1
ATOM 1571 N N . LEU A 1 186 ? 2.330 -8.733 -11.148 1.00 95.56 186 LEU A N 1
ATOM 1572 C CA . LEU A 1 186 ? 2.145 -8.287 -9.775 1.00 95.56 186 LEU A CA 1
ATOM 1573 C C . LEU A 1 186 ? 2.223 -9.476 -8.819 1.00 95.56 186 LEU A C 1
ATOM 1575 O O . LEU A 1 186 ? 1.567 -10.501 -9.006 1.00 95.56 186 LEU A O 1
ATOM 1579 N N . LYS A 1 187 ? 3.016 -9.317 -7.761 1.00 94.94 187 LYS A N 1
ATOM 1580 C CA . LYS A 1 187 ? 3.135 -10.297 -6.678 1.00 94.94 187 LYS A CA 1
ATOM 1581 C C . LYS A 1 187 ? 2.972 -9.586 -5.334 1.00 94.94 187 LYS A C 1
ATOM 1583 O O . LYS A 1 187 ? 3.983 -9.352 -4.668 1.00 94.94 187 LYS A O 1
ATOM 1588 N N . PRO A 1 188 ? 1.742 -9.185 -4.959 1.00 96.62 188 PRO A N 1
ATOM 1589 C CA . PRO A 1 188 ? 1.473 -8.609 -3.646 1.00 96.62 188 PRO A CA 1
ATOM 1590 C C . PRO A 1 188 ? 1.909 -9.574 -2.546 1.00 96.62 188 PRO A C 1
ATOM 1592 O O . PRO A 1 188 ? 1.584 -10.762 -2.592 1.00 96.62 188 PRO A O 1
ATOM 1595 N N . LYS A 1 189 ? 2.655 -9.073 -1.563 1.00 96.50 189 LYS A N 1
ATOM 1596 C CA . LYS A 1 189 ? 3.116 -9.866 -0.422 1.00 96.50 189 LYS A CA 1
ATOM 1597 C C . LYS A 1 189 ? 2.436 -9.394 0.850 1.00 96.50 189 LYS A C 1
ATOM 1599 O O . LYS A 1 189 ? 2.298 -8.197 1.084 1.00 96.50 189 LYS A O 1
ATOM 1604 N N . ARG A 1 190 ? 2.031 -10.360 1.670 1.00 96.00 190 ARG A N 1
ATOM 1605 C CA . ARG A 1 190 ? 1.460 -10.135 2.997 1.00 96.00 190 ARG A CA 1
ATOM 1606 C C . ARG A 1 190 ? 2.569 -10.253 4.024 1.00 96.00 190 ARG A C 1
ATOM 1608 O O . ARG A 1 190 ? 3.190 -11.309 4.113 1.00 96.00 190 ARG A O 1
ATOM 1615 N N . ILE A 1 191 ? 2.792 -9.191 4.779 1.00 95.44 191 ILE A N 1
ATOM 1616 C CA . ILE A 1 191 ? 3.748 -9.150 5.878 1.00 95.44 191 ILE A CA 1
ATOM 1617 C C . ILE A 1 191 ? 2.948 -9.120 7.171 1.00 95.44 191 ILE A C 1
ATOM 1619 O O . ILE A 1 191 ? 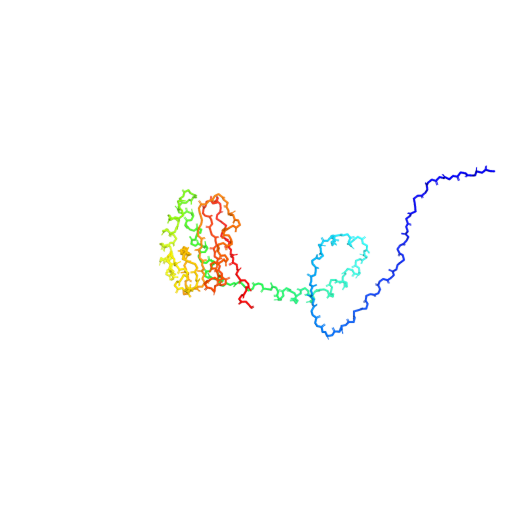2.025 -8.319 7.312 1.00 95.44 191 ILE A O 1
ATOM 1623 N N . LEU A 1 192 ? 3.263 -10.049 8.066 1.00 93.12 192 LEU A N 1
ATOM 1624 C CA . LEU A 1 192 ? 2.613 -10.179 9.361 1.00 93.12 192 LEU A CA 1
ATOM 1625 C C . LEU A 1 192 ? 3.584 -9.741 10.445 1.00 93.12 192 LEU A C 1
ATOM 1627 O O . LEU A 1 192 ? 4.770 -10.064 10.363 1.00 93.12 192 LEU A O 1
ATOM 1631 N N . ASP A 1 193 ? 3.060 -9.055 11.451 1.00 88.94 193 ASP A N 1
ATOM 1632 C CA . ASP A 1 193 ? 3.749 -8.917 12.725 1.00 88.94 193 ASP A CA 1
ATOM 1633 C C . ASP A 1 193 ? 3.158 -9.916 13.726 1.00 88.94 193 ASP A C 1
ATOM 1635 O O . ASP A 1 193 ? 1.954 -9.916 13.990 1.00 88.94 193 ASP A O 1
ATOM 1639 N N . PHE A 1 194 ? 4.009 -10.810 14.227 1.00 70.25 194 PHE A N 1
ATOM 1640 C CA . PHE A 1 194 ? 3.629 -11.895 15.134 1.00 70.25 194 PHE A CA 1
ATOM 1641 C C . PHE A 1 194 ? 3.799 -11.523 16.609 1.00 70.25 194 PHE A C 1
ATOM 1643 O O . PHE A 1 194 ? 3.400 -12.305 17.466 1.00 70.25 194 PHE A O 1
ATOM 1650 N N . LEU A 1 195 ? 4.358 -10.347 16.917 1.00 63.66 195 LEU A N 1
ATOM 1651 C CA . LEU A 1 195 ? 4.588 -9.893 18.296 1.00 63.66 195 LEU A CA 1
ATO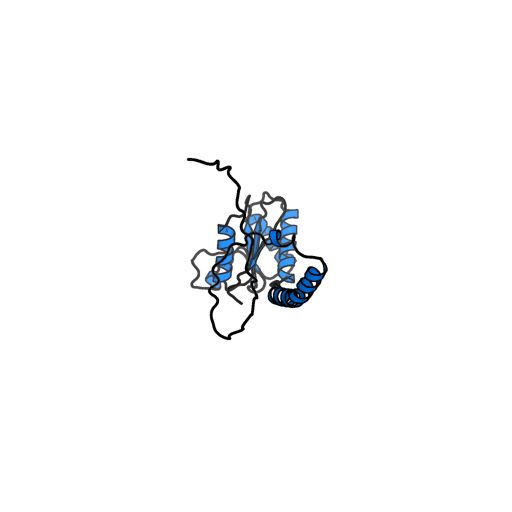M 1652 C C . LEU A 1 195 ? 3.302 -9.453 19.024 1.00 63.66 195 LEU A C 1
ATOM 1654 O O . LEU A 1 195 ? 3.359 -9.023 20.171 1.00 63.66 195 LEU A O 1
ATOM 1658 N N . HIS A 1 196 ? 2.147 -9.572 18.366 1.00 55.06 196 HIS A N 1
ATOM 1659 C CA . HIS A 1 196 ? 0.837 -9.145 18.859 1.00 55.06 196 HIS A CA 1
ATOM 1660 C C . HIS A 1 196 ? -0.133 -10.308 19.154 1.00 55.06 196 HIS A C 1
ATOM 1662 O O . HIS A 1 196 ? -1.344 -10.078 19.184 1.00 55.06 196 HIS A O 1
ATOM 1668 N N . ASN A 1 197 ? 0.373 -11.538 19.321 1.00 42.69 197 ASN A N 1
ATOM 1669 C CA . ASN A 1 197 ? -0.412 -12.722 19.701 1.00 42.69 197 ASN A CA 1
ATOM 1670 C C . ASN A 1 197 ? -0.103 -13.177 21.126 1.00 42.69 197 ASN A C 1
ATOM 1672 O O . ASN A 1 197 ? 1.095 -13.191 21.480 1.00 42.69 197 ASN A O 1
#

Mean predicted aligned error: 15.64 Å

Nearest PDB structures (foldseek):
  4ic1-assembly1_J  TM=8.452E-01  e=2.430E-02  Saccharolobus solfataricus P2
  4ic1-assembly1_K  TM=6.171E-01  e=2.865E-03  Saccharolobus solfataricus P2
  4ic1-assembly1_D  TM=5.723E-01  e=9.463E-03  Saccharolobus solfataricus P2
  2a9g-assembly3_A  TM=5.324E-01  e=4.219E+00  Pseudomonas aeruginosa
  1rxx-assembly1_A  TM=5.939E-01  e=8.426E+00  Pseudomonas aeruginosa